Protein AF-0000000078759498 (afdb_homodimer)

Nearest PDB structures (foldseek):
  3nbm-assembly1_A  TM=7.610E-01  e=6.731E-05  Streptococcus pneumoniae TIGR4
  2wy2-assembly1_D  TM=7.583E-01  e=5.470E-04  Escherichia coli
  4mge-assembly1_A  TM=7.425E-01  e=4.494E-04  Bacillus anthracis str. 'Ames Ancestor'
  1h9c-assembly1_A  TM=7.230E-01  e=8.650E-04  Escherichia coli str. K-12 substr. W3110
  1iib-assembly1_A  TM=7.442E-01  e=1.777E-03  Escherichia coli K-12

pLDDT: mean 91.91, std 8.57, range [54.06, 98.19]

Foldseek 3Di:
DQFEEEEEDAVDQPLSVLLQVLLVVVCVVVVHDTYYYYDYPVCLLVVLQRHQEYEYADDDDPVSVVSNVVNNHHYYYRVCSVPVPPVVVRSVVVVVVND/DQFAEEEEDAVDQPLSVLLQVLLVVVCVVVVHDTYYYYDYPVCLLVVLLRHQEYEYADDDDPVSVVSNVVNNHHYYYRVCSVPVPPVVVRSVVVVVVND

Structure (mmCIF, N/CA/C/O backbone):
data_AF-0000000078759498-model_v1
#
loop_
_entity.id
_entity.type
_entity.pdbx_description
1 polymer 'PTS family galactitol (Gat) porter component IIB'
#
loop_
_atom_site.group_PDB
_atom_site.id
_atom_site.type_symbol
_atom_site.label_atom_id
_atom_site.label_alt_id
_atom_site.label_comp_id
_atom_site.label_asym_id
_atom_site.label_entity_id
_atom_site.label_seq_id
_atom_site.pdbx_PDB_ins_code
_atom_site.Cartn_x
_atom_site.Cartn_y
_atom_site.Cartn_z
_atom_site.occupancy
_atom_site.B_iso_or_equiv
_atom_site.auth_seq_id
_atom_site.auth_comp_id
_atom_site.auth_asym_id
_atom_site.auth_atom_id
_atom_site.pdbx_PDB_model_num
ATOM 1 N N . MET A 1 1 ? -2.678 -24.016 -13.617 1 54.84 1 MET A N 1
ATOM 2 C CA . MET A 1 1 ? -2.73 -22.656 -13.094 1 54.84 1 MET A CA 1
ATOM 3 C C . MET A 1 1 ? -1.645 -21.781 -13.727 1 54.84 1 MET A C 1
ATOM 5 O O . MET A 1 1 ? -0.603 -22.297 -14.141 1 54.84 1 MET A O 1
ATOM 9 N N . LYS A 1 2 ? -1.958 -20.469 -14.188 1 69.12 2 LYS A N 1
ATOM 10 C CA . LYS A 1 2 ? -0.921 -19.578 -14.711 1 69.12 2 LYS A CA 1
ATOM 11 C C . LYS A 1 2 ? 0.292 -19.547 -13.781 1 69.12 2 LYS A C 1
ATOM 13 O O . LYS A 1 2 ? 0.179 -19.859 -12.594 1 69.12 2 LYS A O 1
ATOM 18 N N . ASN A 1 3 ? 1.319 -19.281 -14.391 1 86.81 3 ASN A N 1
ATOM 19 C CA . ASN A 1 3 ? 2.576 -19.641 -13.734 1 86.81 3 ASN A CA 1
ATOM 20 C C . ASN A 1 3 ? 3.332 -18.406 -13.266 1 86.81 3 ASN A C 1
ATOM 22 O O . ASN A 1 3 ? 4.559 -18.344 -13.367 1 86.81 3 ASN A O 1
ATOM 26 N N . ARG A 1 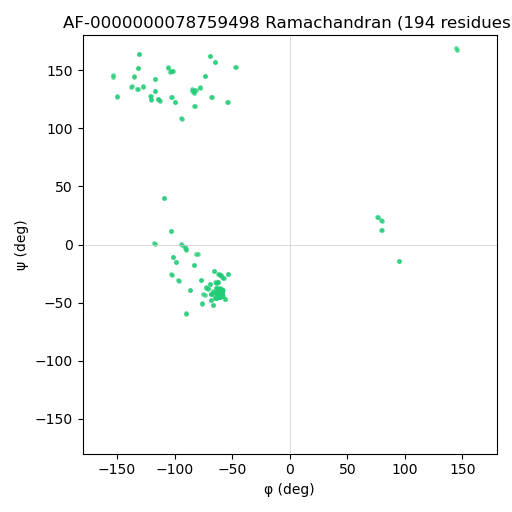4 ? 2.639 -17.469 -12.758 1 95.19 4 ARG A N 1
ATOM 27 C CA . ARG A 1 4 ? 3.393 -16.344 -12.211 1 95.19 4 ARG A CA 1
ATOM 28 C C . ARG A 1 4 ? 2.611 -15.648 -11.102 1 95.19 4 ARG A C 1
ATOM 30 O O . ARG A 1 4 ? 1.378 -15.633 -11.117 1 95.19 4 ARG A O 1
ATOM 37 N N . LEU A 1 5 ? 3.387 -15.234 -10.164 1 98.06 5 LEU A N 1
ATOM 38 C CA . LEU A 1 5 ? 2.881 -14.414 -9.07 1 98.06 5 LEU A CA 1
ATOM 39 C C . LEU A 1 5 ? 3.26 -12.945 -9.273 1 98.06 5 LEU A C 1
ATOM 41 O O . LEU A 1 5 ? 4.422 -12.633 -9.547 1 98.06 5 LEU A O 1
ATOM 45 N N . ILE A 1 6 ? 2.211 -12.109 -9.203 1 96.69 6 ILE A N 1
ATOM 46 C CA . ILE A 1 6 ? 2.496 -10.688 -9.375 1 96.69 6 ILE A CA 1
ATOM 47 C C . ILE A 1 6 ? 2.15 -9.93 -8.094 1 96.69 6 ILE A C 1
ATOM 49 O O . ILE A 1 6 ? 1.209 -10.297 -7.387 1 96.69 6 ILE A O 1
ATOM 53 N N . VAL A 1 7 ? 2.982 -8.969 -7.824 1 95.25 7 VAL A N 1
ATOM 54 C CA . VAL A 1 7 ? 2.738 -7.992 -6.77 1 95.25 7 VAL A CA 1
ATOM 55 C C . VAL A 1 7 ? 2.553 -6.602 -7.383 1 95.25 7 VAL A C 1
ATOM 57 O O . VAL A 1 7 ? 3.373 -6.16 -8.188 1 95.25 7 VAL A O 1
ATOM 60 N N . ALA A 1 8 ? 1.388 -5.945 -7.043 1 89.44 8 ALA A N 1
ATOM 61 C CA . ALA A 1 8 ? 1.139 -4.645 -7.66 1 89.44 8 ALA A CA 1
ATOM 62 C C . ALA A 1 8 ? 0.832 -3.588 -6.602 1 89.44 8 ALA A C 1
ATOM 64 O O . ALA A 1 8 ? 0.127 -3.859 -5.629 1 89.44 8 ALA A O 1
ATOM 65 N N . CYS A 1 9 ? 1.481 -2.424 -6.832 1 78.62 9 CYS A N 1
ATOM 66 C CA . CYS A 1 9 ? 1.189 -1.268 -5.992 1 78.62 9 CYS A CA 1
ATOM 67 C C . CYS A 1 9 ? 1.018 -0.01 -6.836 1 78.62 9 CYS A C 1
ATOM 69 O O . CYS A 1 9 ? 1.688 0.153 -7.859 1 78.62 9 CYS A O 1
ATOM 71 N N . GLY A 1 10 ? 0.107 0.892 -6.438 1 73.44 10 GLY A N 1
ATOM 72 C CA . GLY A 1 10 ? -0.175 2.115 -7.172 1 73.44 10 GLY A CA 1
ATOM 73 C C . GLY A 1 10 ? 0.933 3.146 -7.059 1 73.44 10 GLY A C 1
ATOM 74 O O . GLY A 1 10 ? 1.051 4.031 -7.91 1 73.44 10 GLY A O 1
ATOM 75 N N . SER A 1 11 ? 1.586 3.336 -6.027 1 64 11 SER A N 1
ATOM 76 C CA . SER A 1 11 ? 2.51 4.438 -5.777 1 64 11 SER A CA 1
ATOM 77 C C . SER A 1 11 ? 3.93 4.074 -6.195 1 64 11 SER A C 1
ATOM 79 O O . SER A 1 11 ? 4.828 4.918 -6.164 1 64 11 SER A O 1
ATOM 81 N N . GLY A 1 12 ? 4.016 2.883 -6.613 1 60.12 12 GLY A N 1
ATOM 82 C CA . GLY A 1 12 ? 5.371 2.635 -7.078 1 60.12 12 GLY A CA 1
ATOM 83 C C . GLY A 1 12 ? 5.84 1.217 -6.816 1 60.12 12 GLY A C 1
ATOM 84 O O . GLY A 1 12 ? 5.18 0.459 -6.105 1 60.12 12 GLY A O 1
ATOM 85 N N . VAL A 1 13 ? 7.02 0.958 -7.527 1 61.06 13 VAL A N 1
ATOM 86 C CA . VAL A 1 13 ? 7.645 -0.352 -7.668 1 61.06 13 VAL A CA 1
ATOM 87 C C . VAL A 1 13 ? 8.438 -0.684 -6.406 1 61.06 13 VAL A C 1
ATOM 89 O O . VAL A 1 13 ? 8.633 -1.856 -6.078 1 61.06 13 VAL A O 1
ATOM 92 N N . ALA A 1 14 ? 8.594 0.266 -5.469 1 74.12 14 ALA A N 1
ATOM 93 C CA . ALA A 1 14 ? 9.508 -0.025 -4.371 1 74.12 14 ALA A CA 1
ATOM 94 C C . ALA A 1 14 ? 8.875 -0.978 -3.361 1 74.12 14 ALA A C 1
ATOM 96 O O . ALA A 1 14 ? 9.461 -2.012 -3.023 1 74.12 14 ALA A O 1
ATOM 97 N N . THR A 1 15 ? 7.676 -0.677 -2.904 1 85.25 15 THR A N 1
ATOM 98 C CA . THR A 1 15 ? 7.023 -1.521 -1.908 1 85.25 15 THR A CA 1
ATOM 99 C C . THR A 1 15 ? 6.656 -2.875 -2.506 1 85.25 15 THR A C 1
ATOM 101 O O . THR A 1 15 ? 6.914 -3.918 -1.897 1 85.25 15 THR A O 1
ATOM 104 N N . SER A 1 16 ? 6.168 -2.807 -3.656 1 90.88 16 SER A N 1
ATOM 105 C CA . SER A 1 16 ? 5.828 -4.059 -4.324 1 90.88 16 SER A CA 1
ATOM 106 C C . SER A 1 16 ? 7.07 -4.902 -4.582 1 90.88 16 SER A C 1
ATOM 108 O O . SER A 1 16 ? 7.031 -6.129 -4.445 1 90.88 16 SER A O 1
ATOM 110 N N . GLN A 1 17 ? 8.125 -4.277 -4.914 1 92.19 17 GLN A N 1
ATOM 111 C CA . GLN A 1 17 ? 9.375 -4.992 -5.145 1 92.19 17 GLN A CA 1
ATOM 112 C C . GLN A 1 17 ? 9.867 -5.68 -3.873 1 92.19 17 GLN A C 1
ATOM 114 O O . GLN A 1 17 ? 10.359 -6.809 -3.92 1 92.19 17 GLN A O 1
ATOM 119 N N . THR A 1 18 ? 9.758 -4.992 -2.775 1 92.56 18 THR A N 1
ATOM 120 C CA . THR A 1 18 ? 10.164 -5.566 -1.497 1 92.56 18 THR A CA 1
ATOM 121 C C . THR A 1 18 ? 9.344 -6.816 -1.184 1 92.56 18 THR A C 1
ATOM 123 O O . THR A 1 18 ? 9.891 -7.844 -0.792 1 92.56 18 THR A O 1
ATOM 126 N N . ILE A 1 19 ? 8.062 -6.707 -1.387 1 95 19 ILE A N 1
ATOM 127 C CA . ILE A 1 19 ? 7.176 -7.844 -1.142 1 95 19 ILE A CA 1
ATOM 128 C C . ILE A 1 19 ? 7.516 -8.977 -2.105 1 95 19 ILE A C 1
ATOM 130 O O . ILE A 1 19 ? 7.641 -10.133 -1.694 1 95 19 ILE A O 1
ATOM 134 N N . ALA A 1 20 ? 7.695 -8.633 -3.375 1 96.5 20 ALA A N 1
ATOM 135 C CA . ALA A 1 20 ? 8.039 -9.641 -4.379 1 96.5 20 ALA A CA 1
ATOM 136 C C . ALA A 1 20 ? 9.336 -10.352 -4.023 1 96.5 20 ALA A C 1
ATOM 138 O O . ALA A 1 20 ? 9.414 -11.578 -4.09 1 96.5 20 ALA A O 1
ATOM 139 N N . SER A 1 21 ? 10.273 -9.617 -3.598 1 97.06 21 SER A N 1
ATOM 140 C CA . SER A 1 21 ? 11.57 -10.188 -3.246 1 97.06 21 SER A CA 1
ATOM 141 C C . SER A 1 21 ? 11.469 -11.102 -2.031 1 97.06 21 SER A C 1
ATOM 143 O O . SER A 1 21 ? 12.117 -12.148 -1.976 1 97.06 21 SER A O 1
ATOM 145 N N . LYS A 1 22 ? 10.688 -10.688 -1.086 1 97 22 LYS A N 1
ATOM 146 C CA . LYS A 1 22 ? 10.477 -11.508 0.105 1 97 22 LYS A CA 1
ATOM 147 C C . LYS A 1 22 ? 9.836 -12.844 -0.252 1 97 22 LYS A C 1
ATOM 149 O O . LYS A 1 22 ? 10.289 -13.898 0.208 1 97 22 LYS A O 1
ATOM 154 N N . ILE A 1 23 ? 8.844 -12.789 -1.074 1 98.12 23 ILE A N 1
ATOM 155 C CA . ILE A 1 23 ? 8.164 -14.008 -1.504 1 98.12 23 ILE A CA 1
ATOM 156 C C . ILE A 1 23 ? 9.125 -14.883 -2.301 1 98.12 23 ILE A C 1
ATOM 158 O O . ILE A 1 23 ? 9.211 -16.094 -2.068 1 98.12 23 ILE A O 1
ATOM 162 N N . GLN A 1 24 ? 9.828 -14.234 -3.211 1 98.06 24 GLN A N 1
ATOM 163 C CA . GLN A 1 24 ? 10.805 -14.953 -4.023 1 98.06 24 GLN A CA 1
ATOM 164 C C . GLN A 1 24 ? 11.828 -15.672 -3.145 1 98.06 24 GLN A C 1
ATOM 166 O O . GLN A 1 24 ? 12.125 -16.844 -3.367 1 98.06 24 GLN A O 1
ATOM 171 N N . SER A 1 25 ? 12.32 -14.992 -2.223 1 98.06 25 SER A N 1
ATOM 172 C CA . SER A 1 25 ? 13.312 -15.555 -1.319 1 98.06 25 SER A CA 1
ATOM 173 C C . SER A 1 25 ? 12.75 -16.75 -0.554 1 98.06 25 SER A C 1
ATOM 175 O O . SER A 1 25 ? 13.43 -17.7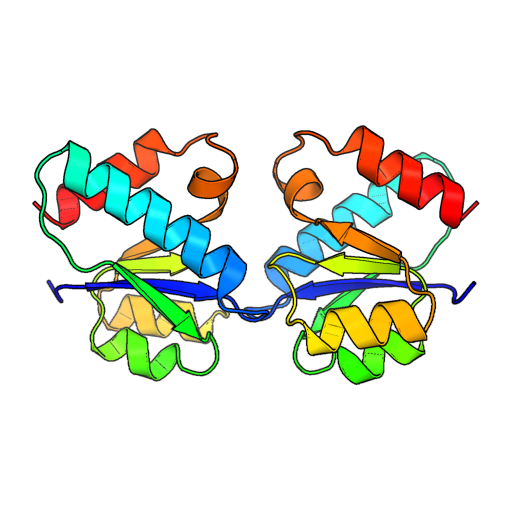66 -0.386 1 98.06 25 SER A O 1
ATOM 177 N N . MET A 1 26 ? 11.562 -16.656 -0.076 1 98 26 MET A N 1
ATOM 178 C CA . MET A 1 26 ? 10.93 -17.734 0.676 1 98 26 MET A CA 1
ATOM 179 C C . MET A 1 26 ? 10.734 -18.969 -0.201 1 98 26 MET A C 1
ATOM 181 O O . MET A 1 26 ? 11 -20.078 0.231 1 98 26 MET A O 1
ATOM 185 N N . LEU A 1 27 ? 10.336 -18.734 -1.387 1 97.81 27 LEU A N 1
ATOM 186 C CA . LEU A 1 27 ? 10.164 -19.844 -2.326 1 97.81 27 LEU A CA 1
ATOM 187 C C . LEU A 1 27 ? 11.508 -20.516 -2.621 1 97.81 27 LEU A C 1
ATOM 189 O O . LEU A 1 27 ? 11.602 -21.734 -2.617 1 97.81 27 LEU A O 1
ATOM 193 N N . GLU A 1 28 ? 12.477 -19.672 -2.867 1 97.69 28 GLU A N 1
ATOM 194 C CA . GLU A 1 28 ? 13.812 -20.203 -3.15 1 97.69 28 GLU A CA 1
ATOM 195 C C . GLU A 1 28 ? 14.352 -21 -1.973 1 97.69 28 GLU A C 1
ATOM 197 O O . GLU A 1 28 ? 14.953 -22.062 -2.164 1 97.69 28 GLU A O 1
ATOM 202 N N . ASP A 1 29 ? 14.18 -20.531 -0.805 1 97.88 29 ASP A N 1
ATOM 203 C CA . ASP A 1 29 ? 14.617 -21.219 0.406 1 97.88 29 ASP A CA 1
ATOM 204 C C . ASP A 1 29 ? 13.984 -22.594 0.513 1 97.88 29 ASP A C 1
ATOM 206 O O . ASP A 1 29 ? 14.578 -23.516 1.079 1 97.88 29 ASP A O 1
ATOM 210 N N . ASP A 1 30 ? 12.828 -22.672 -0.058 1 97.62 30 ASP A N 1
ATOM 211 C CA . ASP A 1 30 ? 12.109 -23.938 -0.025 1 97.62 30 ASP A CA 1
ATOM 212 C C . ASP A 1 30 ? 12.383 -24.766 -1.282 1 97.62 30 ASP A C 1
ATOM 214 O O . ASP A 1 30 ? 11.758 -25.797 -1.502 1 97.62 30 ASP A O 1
ATOM 218 N N . GLY A 1 31 ? 13.195 -24.203 -2.133 1 97.44 31 GLY A N 1
ATOM 219 C CA . GLY A 1 31 ? 13.586 -24.906 -3.342 1 97.44 31 GLY A CA 1
ATOM 220 C C . GLY A 1 31 ? 12.531 -24.859 -4.43 1 97.44 31 GLY A C 1
ATOM 221 O O . GLY A 1 31 ? 12.469 -25.734 -5.289 1 97.44 31 GLY A O 1
ATOM 222 N N . ILE A 1 32 ? 11.688 -23.922 -4.324 1 96.75 32 ILE A N 1
ATOM 223 C CA . ILE A 1 32 ? 10.609 -23.797 -5.297 1 96.75 32 ILE A CA 1
ATOM 224 C C . ILE A 1 32 ? 10.961 -22.734 -6.324 1 96.75 32 ILE A C 1
ATOM 226 O O . ILE A 1 32 ? 11.297 -21.594 -5.957 1 96.75 32 ILE A O 1
ATOM 230 N N . ALA A 1 33 ? 10.969 -23.125 -7.566 1 94.88 33 ALA A N 1
ATOM 231 C CA . ALA A 1 33 ? 11.18 -22.188 -8.664 1 94.88 33 ALA A CA 1
ATOM 232 C C . ALA A 1 33 ? 9.844 -21.688 -9.219 1 94.88 33 ALA A C 1
ATOM 234 O O . ALA A 1 33 ? 9.117 -22.438 -9.867 1 94.88 33 ALA A O 1
ATOM 235 N N . PHE A 1 34 ? 9.5 -20.531 -8.992 1 96.69 34 PHE A N 1
ATOM 236 C CA . PHE A 1 34 ? 8.266 -19.906 -9.445 1 96.69 34 PHE A CA 1
ATOM 237 C C . PHE A 1 34 ? 8.461 -18.406 -9.656 1 96.69 34 PHE A C 1
ATOM 239 O O . PHE A 1 34 ? 8.922 -17.703 -8.75 1 96.69 34 PHE A O 1
ATOM 246 N N . PRO A 1 35 ? 8.117 -17.828 -10.82 1 96.94 35 PRO A N 1
ATOM 247 C CA . PRO A 1 35 ? 8.359 -16.422 -11.109 1 96.94 35 PRO A CA 1
ATOM 248 C C . PRO A 1 35 ? 7.512 -15.484 -10.25 1 96.94 35 PRO A C 1
ATOM 250 O O . PRO A 1 35 ? 6.293 -15.641 -10.18 1 96.94 35 PRO A O 1
ATOM 253 N N . VAL A 1 36 ? 8.172 -14.594 -9.625 1 97.69 36 VAL A N 1
ATOM 254 C CA . VAL A 1 36 ? 7.543 -13.531 -8.844 1 97.69 36 VAL A CA 1
ATOM 255 C C . VAL A 1 36 ? 7.961 -12.172 -9.391 1 97.69 36 VAL A C 1
ATOM 257 O O . VAL A 1 36 ? 9.156 -11.883 -9.508 1 97.69 36 VAL A O 1
ATOM 260 N N . GLU A 1 37 ? 6.93 -11.297 -9.688 1 95.44 37 GLU A N 1
ATOM 261 C CA . GLU A 1 37 ? 7.266 -10.023 -10.312 1 95.44 37 GLU A CA 1
ATOM 262 C C . GLU A 1 37 ? 6.457 -8.883 -9.703 1 95.44 37 GLU A C 1
ATOM 264 O O . GLU A 1 37 ? 5.254 -9.023 -9.461 1 95.44 37 GLU A O 1
ATOM 269 N N . ALA A 1 38 ? 7.18 -7.832 -9.461 1 93.88 38 ALA A N 1
ATOM 270 C CA . ALA A 1 38 ? 6.488 -6.59 -9.125 1 93.88 38 ALA A CA 1
ATOM 271 C C . ALA A 1 38 ? 6.035 -5.852 -10.375 1 93.88 38 ALA A C 1
ATOM 273 O O . ALA A 1 38 ? 6.824 -5.652 -11.305 1 93.88 38 ALA A O 1
ATOM 274 N N . VAL A 1 39 ? 4.719 -5.426 -10.375 1 90.12 39 VAL A N 1
ATOM 275 C CA . VAL A 1 39 ? 4.203 -4.742 -11.555 1 90.12 39 VAL A CA 1
ATOM 276 C C . VAL A 1 39 ? 3.486 -3.461 -11.141 1 90.12 39 VAL A C 1
ATOM 278 O O . VAL A 1 39 ? 3.139 -3.287 -9.969 1 90.12 39 VAL A O 1
ATOM 281 N N . ASP A 1 40 ? 3.252 -2.574 -12.133 1 84.31 40 ASP A N 1
ATOM 282 C CA . ASP A 1 40 ? 2.518 -1.337 -11.891 1 84.31 40 ASP A CA 1
ATOM 283 C C . ASP A 1 40 ? 1.016 -1.596 -11.805 1 84.31 40 ASP A C 1
ATOM 285 O O . ASP A 1 40 ? 0.448 -2.268 -12.672 1 84.31 40 ASP A O 1
ATOM 289 N N . TYR A 1 41 ? 0.466 -1.002 -10.844 1 87.25 41 TYR A N 1
ATOM 290 C CA . TYR A 1 41 ? -0.976 -1.171 -10.703 1 87.25 41 TYR A CA 1
ATOM 291 C C . TYR A 1 41 ? -1.709 -0.685 -11.945 1 87.25 41 TYR A C 1
ATOM 293 O O . TYR A 1 41 ? -2.762 -1.219 -12.305 1 87.25 41 TYR A O 1
ATOM 301 N N . LYS A 1 42 ? -1.191 0.25 -12.695 1 83.44 42 LYS A N 1
ATOM 302 C CA . LYS A 1 42 ? -1.795 0.757 -13.922 1 83.44 42 LYS A CA 1
ATOM 303 C C . LYS A 1 42 ? -1.937 -0.351 -14.961 1 83.44 42 LYS A C 1
ATOM 305 O O . LYS A 1 42 ? -2.793 -0.275 -15.844 1 83.44 42 LYS A O 1
ATOM 310 N N . SER A 1 43 ? -1.137 -1.298 -14.852 1 89.12 43 SER A N 1
ATOM 311 C CA . SER A 1 43 ? -1.124 -2.387 -15.82 1 89.12 43 SER A CA 1
ATOM 312 C C . SER A 1 43 ? -1.797 -3.635 -15.266 1 89.12 43 SER A C 1
ATOM 314 O O . SER A 1 43 ? -1.679 -4.719 -15.836 1 89.12 43 SER A O 1
ATOM 316 N N . ILE A 1 44 ? -2.471 -3.547 -14.18 1 91.12 44 ILE A N 1
ATOM 317 C CA . ILE A 1 44 ? -2.918 -4.707 -13.414 1 91.12 44 ILE A CA 1
ATOM 318 C C . ILE A 1 44 ? -3.9 -5.527 -14.25 1 91.12 44 ILE A C 1
ATOM 320 O O . ILE A 1 44 ? -3.848 -6.758 -14.25 1 91.12 44 ILE A O 1
ATOM 324 N N . GLN A 1 45 ? -4.762 -4.887 -14.938 1 92.38 45 GLN A N 1
ATOM 325 C CA . GLN A 1 45 ? -5.781 -5.602 -15.703 1 92.38 45 GLN A CA 1
ATOM 326 C C . GLN A 1 45 ? -5.145 -6.477 -16.781 1 92.38 45 GLN A C 1
ATOM 328 O O . GLN A 1 45 ? -5.602 -7.594 -17.031 1 92.38 45 GLN A O 1
ATOM 333 N N . ASN A 1 46 ? -4.141 -5.992 -17.344 1 95 46 ASN A N 1
ATOM 334 C CA . ASN A 1 46 ? -3.416 -6.77 -18.344 1 95 46 ASN A CA 1
ATOM 335 C C . ASN A 1 46 ? -2.566 -7.863 -17.703 1 95 46 ASN A C 1
ATOM 337 O O . ASN A 1 46 ? -2.475 -8.977 -18.219 1 95 46 ASN A O 1
ATOM 341 N N . GLU A 1 47 ? -1.959 -7.488 -16.672 1 94.25 47 GLU A N 1
ATOM 342 C CA . GLU A 1 47 ? -1.069 -8.43 -16 1 94.25 47 GLU A CA 1
ATOM 343 C C . GLU A 1 47 ? -1.845 -9.617 -15.438 1 94.25 47 GLU A C 1
ATOM 345 O O . GLU A 1 47 ? -1.339 -10.742 -15.422 1 94.25 47 GLU A O 1
ATOM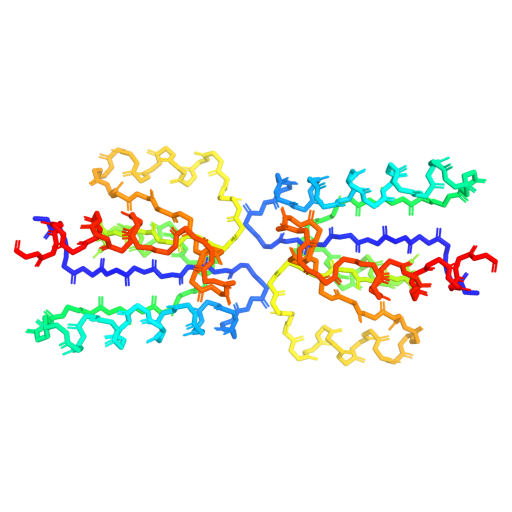 350 N N . LEU A 1 48 ? -3.045 -9.367 -15.039 1 95.62 48 LEU A N 1
ATOM 351 C CA . LEU A 1 48 ? -3.879 -10.422 -14.477 1 95.62 48 LEU A CA 1
ATOM 352 C C . LEU A 1 48 ? -4.109 -11.539 -15.492 1 95.62 48 LEU A C 1
ATOM 354 O O . LEU A 1 48 ? -4.266 -12.703 -15.117 1 95.62 48 LEU A O 1
ATOM 358 N N . LEU A 1 49 ? -4.043 -11.227 -16.703 1 95.44 49 LEU A N 1
ATOM 359 C CA . LEU A 1 49 ? -4.309 -12.195 -17.766 1 95.44 49 LEU A CA 1
ATOM 360 C C . LEU A 1 49 ? -3.248 -13.297 -17.766 1 95.44 49 LEU A C 1
ATOM 362 O O . LEU A 1 49 ? -3.5 -14.406 -18.25 1 95.44 49 LEU A O 1
ATOM 366 N N . THR A 1 50 ? -2.129 -13.016 -17.234 1 95.06 50 THR A N 1
ATOM 367 C CA . THR A 1 50 ? -1.023 -13.969 -17.328 1 95.06 50 THR A CA 1
ATOM 368 C C . THR A 1 50 ? -0.609 -14.445 -15.938 1 95.06 50 THR A C 1
ATOM 370 O O . THR A 1 50 ? 0.358 -15.195 -15.797 1 95.06 50 THR A O 1
ATOM 373 N N . ALA A 1 51 ? -1.242 -14.016 -14.945 1 96.5 51 ALA A N 1
ATOM 374 C CA . ALA A 1 51 ? -0.85 -14.344 -13.57 1 96.5 51 ALA A CA 1
ATOM 375 C C . ALA A 1 51 ? -1.771 -15.398 -12.977 1 96.5 51 ALA A C 1
ATOM 377 O O . ALA A 1 51 ? -2.959 -15.461 -13.305 1 96.5 51 ALA A O 1
ATOM 378 N N . GLY A 1 52 ? -1.184 -16.219 -12.086 1 97.06 52 GLY A N 1
ATOM 379 C CA . GLY A 1 52 ? -1.984 -17.172 -11.328 1 97.06 52 GLY A CA 1
ATOM 380 C C . GLY A 1 52 ? -2.248 -16.734 -9.906 1 97.06 52 GLY A C 1
ATOM 381 O O . GLY A 1 52 ? -3.189 -17.203 -9.266 1 97.06 52 GLY A O 1
ATOM 382 N N . ILE A 1 53 ? -1.395 -15.953 -9.414 1 98 53 ILE A N 1
ATOM 383 C CA . ILE A 1 53 ? -1.496 -15.43 -8.055 1 98 53 ILE A CA 1
ATOM 384 C C . ILE A 1 53 ? -1.264 -13.922 -8.062 1 98 53 ILE A C 1
ATOM 386 O O . ILE A 1 53 ? -0.368 -13.43 -8.75 1 98 53 ILE A O 1
ATOM 390 N N . TYR A 1 54 ? -2.096 -13.211 -7.387 1 96.81 54 TYR A N 1
ATOM 391 C CA . TYR A 1 54 ? -1.978 -11.766 -7.223 1 96.81 54 TYR A CA 1
ATOM 392 C C . TYR A 1 54 ? -1.86 -11.391 -5.746 1 96.81 54 TYR A C 1
ATOM 394 O O . TYR A 1 54 ? -2.723 -11.742 -4.941 1 96.81 54 TYR A O 1
ATOM 402 N N . VAL A 1 55 ? -0.813 -10.664 -5.398 1 95.81 55 VAL A N 1
ATOM 403 C CA . VAL A 1 55 ? -0.579 -10.141 -4.055 1 95.81 55 VAL A CA 1
ATOM 404 C C . VAL A 1 55 ? -0.673 -8.617 -4.078 1 95.81 55 VAL A C 1
ATOM 406 O O . VAL A 1 55 ? 0.065 -7.949 -4.812 1 95.81 55 VAL A O 1
ATOM 409 N N . TYR A 1 56 ? -1.521 -8.094 -3.27 1 92.31 56 TYR A N 1
ATOM 410 C CA . TYR A 1 56 ? -1.741 -6.652 -3.303 1 92.31 56 TYR A CA 1
ATOM 411 C C . TYR A 1 56 ? -1.099 -5.977 -2.1 1 92.31 56 TYR A C 1
ATOM 413 O O . TYR A 1 56 ? -0.943 -6.59 -1.042 1 92.31 56 TYR A O 1
ATOM 421 N N . VAL A 1 57 ? -0.728 -4.754 -2.236 1 88.62 57 VAL A N 1
ATOM 422 C CA . VAL A 1 57 ? -0.251 -3.914 -1.145 1 88.62 57 VAL A CA 1
ATOM 423 C C . VAL A 1 57 ? -1.427 -3.176 -0.509 1 88.62 57 VAL A C 1
ATOM 425 O O . VAL A 1 57 ? -1.721 -3.365 0.674 1 88.62 57 VAL A O 1
ATOM 428 N N . ALA A 1 58 ? -2.041 -2.402 -1.398 1 86.38 58 ALA A N 1
ATOM 429 C CA . ALA A 1 58 ? -3.295 -1.748 -1.03 1 86.38 58 ALA A CA 1
ATOM 430 C C . ALA A 1 58 ? -4.492 -2.49 -1.616 1 86.38 58 ALA A C 1
ATOM 432 O O . ALA A 1 58 ? -4.398 -3.084 -2.693 1 86.38 58 ALA A O 1
ATOM 433 N N . GLN A 1 59 ? -5.527 -2.43 -0.937 1 84.81 59 GLN A N 1
ATOM 434 C CA . GLN A 1 59 ? -6.73 -3.125 -1.389 1 84.81 59 GLN A CA 1
ATOM 435 C C . GLN A 1 59 ? -7.094 -2.721 -2.814 1 84.81 59 GLN A C 1
ATOM 437 O O . GLN A 1 59 ? -7.312 -1.541 -3.096 1 84.81 59 GLN A O 1
ATOM 442 N N . PRO A 1 60 ? -7.164 -3.725 -3.633 1 88.19 60 PRO A N 1
ATOM 443 C CA . PRO A 1 60 ? -7.508 -3.402 -5.02 1 88.19 60 PRO A CA 1
ATOM 444 C C . PRO A 1 60 ? -8.953 -2.939 -5.176 1 88.19 60 PRO A C 1
ATOM 446 O O . PRO A 1 60 ? -9.781 -3.18 -4.293 1 88.19 60 PRO A O 1
ATOM 449 N N . ASP A 1 61 ? -9.164 -2.305 -6.297 1 85.69 61 ASP A N 1
ATOM 450 C CA . ASP A 1 61 ? -10.531 -1.932 -6.645 1 85.69 61 ASP A CA 1
ATOM 451 C C . ASP A 1 61 ? -11.398 -3.17 -6.879 1 85.69 61 ASP A C 1
ATOM 453 O O . ASP A 1 61 ? -10.883 -4.234 -7.23 1 85.69 61 ASP A O 1
ATOM 457 N N . GLU A 1 62 ? -12.672 -2.943 -6.719 1 89.44 62 GLU A N 1
ATOM 458 C CA . GLU A 1 62 ? -13.617 -4.039 -6.898 1 89.44 62 GLU A CA 1
ATOM 459 C C . GLU A 1 62 ? -13.508 -4.641 -8.297 1 89.44 62 GLU A C 1
ATOM 461 O O . GLU A 1 62 ? -13.625 -5.855 -8.461 1 89.44 62 GLU A O 1
ATOM 466 N N . GLU A 1 63 ? -13.32 -3.805 -9.25 1 91 63 GLU A N 1
ATOM 467 C CA . GLU A 1 63 ? -13.203 -4.258 -10.633 1 91 63 GLU A CA 1
ATOM 468 C C . GLU A 1 63 ? -12.031 -5.219 -10.805 1 91 63 GLU A C 1
ATOM 470 O O . GLU A 1 63 ? -12.141 -6.223 -11.516 1 91 63 GLU A O 1
ATOM 475 N N . VAL A 1 64 ? -11.008 -4.93 -10.141 1 92.31 64 VAL A N 1
ATOM 476 C CA . VAL A 1 64 ? -9.805 -5.754 -10.219 1 92.31 64 VAL A CA 1
ATOM 477 C C . VAL A 1 64 ? -10.047 -7.09 -9.523 1 92.31 64 VAL A C 1
ATOM 479 O O . VAL A 1 64 ? -9.672 -8.148 -10.047 1 92.31 64 VAL A O 1
ATOM 482 N N . LEU A 1 65 ? -10.75 -7.074 -8.453 1 93.44 65 LEU A N 1
ATOM 483 C CA . LEU A 1 65 ? -11.055 -8.289 -7.707 1 93.44 65 LEU A CA 1
ATOM 484 C C . LEU A 1 65 ? -12 -9.188 -8.508 1 93.44 65 LEU A C 1
ATOM 486 O O . LEU A 1 65 ? -11.828 -10.406 -8.523 1 93.44 65 LEU A O 1
ATOM 490 N N . GLU A 1 66 ? -12.922 -8.547 -9.078 1 96.38 66 GLU A N 1
ATOM 491 C CA . GLU A 1 66 ? -13.859 -9.297 -9.898 1 96.38 66 GLU A CA 1
ATOM 492 C C . GLU A 1 66 ? -13.156 -9.961 -11.078 1 96.38 66 GLU A C 1
ATOM 494 O O . GLU A 1 66 ? -13.414 -11.125 -11.391 1 96.38 66 GLU A O 1
ATOM 499 N N . GLN A 1 67 ? -12.328 -9.234 -11.711 1 96.69 67 GLN A N 1
ATOM 500 C CA . GLN A 1 67 ? -11.57 -9.797 -12.828 1 96.69 67 GLN A CA 1
ATOM 501 C C . GLN A 1 67 ? -10.711 -10.969 -12.367 1 96.69 67 GLN A C 1
ATOM 503 O O . GLN A 1 67 ? -10.633 -11.992 -13.047 1 96.69 67 GLN A O 1
ATOM 508 N N . ALA A 1 68 ? -10.055 -10.789 -11.273 1 96.19 68 ALA A N 1
ATOM 509 C CA . ALA A 1 68 ? -9.227 -11.859 -10.734 1 96.19 68 ALA A CA 1
ATOM 510 C C . ALA A 1 68 ? -10.055 -13.117 -10.469 1 96.19 68 ALA A C 1
ATOM 512 O O . ALA A 1 68 ? -9.633 -14.227 -10.805 1 96.19 68 ALA A O 1
ATOM 513 N N . LYS A 1 69 ? -11.172 -12.938 -9.914 1 96.94 69 LYS A N 1
ATOM 514 C CA . LYS A 1 69 ? -12.078 -14.047 -9.625 1 96.94 69 LYS A CA 1
ATOM 515 C C . LYS A 1 69 ? -12.508 -14.75 -10.914 1 96.94 69 LYS A C 1
ATOM 517 O O . LYS A 1 69 ? -12.469 -15.984 -10.992 1 96.94 69 LYS A O 1
ATOM 522 N N . ASP A 1 70 ? -12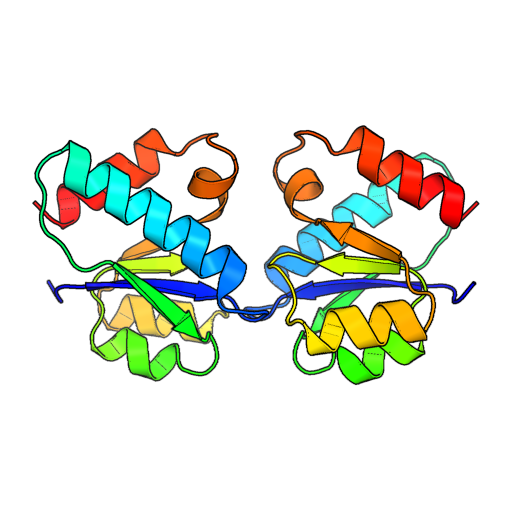.852 -14 -11.859 1 97.31 70 ASP A N 1
ATOM 523 C CA . ASP A 1 70 ? -13.297 -14.547 -13.133 1 97.31 70 ASP A CA 1
ATOM 524 C C . ASP A 1 70 ? -12.188 -15.359 -13.805 1 97.31 70 ASP A C 1
ATOM 526 O O . ASP A 1 70 ? -12.461 -16.344 -14.492 1 97.31 70 ASP A O 1
ATOM 530 N N . LEU A 1 71 ? -11.031 -14.93 -13.57 1 96.44 71 LEU A N 1
ATOM 531 C CA . LEU A 1 71 ? -9.891 -15.57 -14.211 1 96.44 71 LEU A CA 1
ATOM 532 C C . LEU A 1 71 ? -9.352 -16.703 -13.352 1 96.44 71 LEU A C 1
ATOM 534 O O . LEU A 1 71 ? -8.398 -17.391 -13.727 1 96.44 71 LEU A O 1
ATOM 538 N N . GLY A 1 72 ? -9.938 -16.859 -12.117 1 96.12 72 GLY A N 1
ATOM 539 C CA . GLY A 1 72 ? -9.492 -17.922 -11.234 1 96.12 72 GLY A CA 1
ATOM 540 C C . GLY A 1 72 ? -8.172 -17.625 -10.547 1 96.12 72 GLY A C 1
ATOM 541 O O . GLY A 1 72 ? -7.43 -18.531 -10.188 1 96.12 72 GLY A O 1
ATOM 542 N N . ILE A 1 73 ? -7.867 -16.359 -10.445 1 97.25 73 ILE A N 1
ATOM 543 C CA . ILE A 1 73 ? -6.613 -15.938 -9.836 1 97.25 73 ILE A CA 1
ATOM 544 C C . ILE A 1 73 ? -6.781 -15.859 -8.32 1 97.25 73 ILE A C 1
ATOM 546 O O . ILE A 1 73 ? -7.766 -15.305 -7.82 1 97.25 73 ILE A O 1
ATOM 550 N N . GLU A 1 74 ? -5.812 -16.422 -7.57 1 97.19 74 GLU A N 1
ATOM 551 C CA . GLU A 1 74 ? -5.805 -16.297 -6.117 1 97.19 74 GLU A CA 1
ATOM 552 C C . GLU A 1 74 ? -5.188 -14.977 -5.68 1 97.19 74 GLU A C 1
ATOM 554 O O . GLU A 1 74 ? -4.129 -14.586 -6.172 1 97.19 74 GLU A O 1
ATOM 559 N N . VAL A 1 75 ? -5.914 -14.359 -4.781 1 96.75 75 VAL A N 1
ATOM 560 C CA . VAL A 1 75 ? -5.504 -13.023 -4.355 1 96.75 75 VAL A CA 1
ATOM 561 C C . VAL A 1 75 ? -5.148 -13.039 -2.869 1 96.75 75 VAL A C 1
ATOM 563 O O . VAL A 1 75 ? -5.91 -13.562 -2.051 1 96.75 75 VAL A O 1
ATOM 566 N N . PHE A 1 76 ? -3.984 -12.453 -2.498 1 96.5 76 PHE A N 1
ATOM 567 C CA . PHE A 1 76 ? -3.516 -12.414 -1.119 1 96.5 76 PHE A CA 1
ATOM 568 C C . PHE A 1 76 ? -3.072 -11.008 -0.731 1 96.5 76 PHE A C 1
ATOM 570 O O . PHE A 1 76 ? -2.611 -10.242 -1.579 1 96.5 76 PHE A O 1
ATOM 577 N N . PRO A 1 77 ? -3.17 -10.68 0.525 1 93.12 77 PRO A N 1
ATOM 578 C CA . PRO A 1 77 ? -2.576 -9.43 1.005 1 93.12 77 PRO A CA 1
ATOM 579 C C . PRO A 1 77 ? -1.054 -9.5 1.098 1 93.12 77 PRO A C 1
ATOM 581 O O . PRO A 1 77 ? -0.501 -10.523 1.493 1 93.12 77 PRO A O 1
ATOM 584 N N . GLY A 1 78 ? -0.446 -8.383 0.807 1 93.62 78 GLY A N 1
ATOM 585 C CA . GLY A 1 78 ? 1.008 -8.344 0.807 1 93.62 78 GLY A CA 1
ATOM 586 C C . GLY A 1 78 ? 1.592 -7.777 2.086 1 93.62 78 GLY A C 1
ATOM 587 O O . GLY A 1 78 ? 2.77 -7.988 2.385 1 93.62 78 GLY A O 1
ATOM 588 N N . ILE A 1 79 ? 0.856 -7.137 2.891 1 90.38 79 ILE A N 1
ATOM 589 C CA . ILE A 1 79 ? 1.309 -6.426 4.082 1 90.38 79 ILE A CA 1
ATOM 590 C C . ILE A 1 79 ? 2.012 -7.395 5.027 1 90.38 79 ILE A C 1
ATOM 592 O O . ILE A 1 79 ? 3.057 -7.07 5.598 1 90.38 79 ILE A O 1
ATOM 596 N N . PRO A 1 80 ? 1.545 -8.617 5.254 1 93.5 80 PRO A N 1
ATOM 597 C CA . PRO A 1 80 ? 2.234 -9.57 6.121 1 93.5 80 PRO A CA 1
ATOM 598 C C . PRO A 1 80 ? 3.695 -9.781 5.73 1 93.5 80 PRO A C 1
ATOM 600 O O . PRO A 1 80 ? 4.547 -9.992 6.598 1 93.5 80 PRO A O 1
ATOM 603 N N . PHE A 1 81 ? 4.035 -9.562 4.512 1 95.25 81 PHE A N 1
ATOM 604 C CA . PHE A 1 81 ? 5.395 -9.789 4.047 1 95.25 81 PHE A CA 1
ATOM 605 C C . PHE A 1 81 ? 6.285 -8.594 4.363 1 95.25 81 PHE A C 1
ATOM 607 O O . PHE A 1 81 ? 7.512 -8.688 4.293 1 95.25 81 PHE A O 1
ATOM 614 N N . LEU A 1 82 ? 5.684 -7.562 4.625 1 90.25 82 LEU A N 1
ATOM 615 C CA . LEU A 1 82 ? 6.434 -6.383 5.051 1 90.25 82 LEU A CA 1
ATOM 616 C C . LEU A 1 82 ? 6.656 -6.398 6.559 1 90.25 82 LEU A C 1
ATOM 618 O O . LEU A 1 82 ? 7.766 -6.133 7.027 1 90.25 82 LEU A O 1
ATOM 622 N N . THR A 1 83 ? 5.637 -6.832 7.305 1 90.38 83 THR A N 1
ATOM 623 C CA . THR A 1 83 ? 5.68 -6.68 8.758 1 90.38 83 THR A CA 1
ATOM 624 C C . THR A 1 83 ? 6.168 -7.965 9.422 1 90.38 83 THR A C 1
ATOM 626 O O . THR A 1 83 ? 6.676 -7.938 10.539 1 90.38 83 THR A O 1
ATOM 629 N N . GLY A 1 84 ? 5.848 -9.07 8.758 1 92 84 GLY A N 1
ATOM 630 C CA . GLY A 1 84 ? 6.18 -10.367 9.328 1 92 84 GLY A CA 1
ATOM 631 C C . GLY A 1 84 ? 5.031 -10.984 10.109 1 92 84 GLY A C 1
ATOM 632 O O . GLY A 1 84 ? 5.047 -12.188 10.398 1 92 84 GLY A O 1
ATOM 633 N N . MET A 1 85 ? 4.105 -10.211 10.383 1 89.56 85 MET A N 1
ATOM 634 C CA . MET A 1 85 ? 2.949 -10.695 11.133 1 89.56 85 MET A CA 1
ATOM 635 C C . MET A 1 85 ? 1.948 -11.383 10.211 1 89.56 85 MET A C 1
ATOM 637 O O . MET A 1 85 ? 1.402 -10.75 9.297 1 89.56 85 MET A O 1
ATOM 641 N N . GLY A 1 86 ? 1.688 -12.703 10.469 1 92.5 86 GLY A N 1
ATOM 642 C CA . GLY A 1 86 ? 0.729 -13.453 9.672 1 92.5 86 GLY A CA 1
ATOM 643 C C . GLY A 1 86 ? 1.295 -13.922 8.344 1 92.5 86 GLY A C 1
ATOM 644 O O . GLY A 1 86 ? 0.543 -14.234 7.418 1 92.5 86 GLY A O 1
ATOM 645 N N . VAL A 1 87 ? 2.533 -13.844 8.156 1 95.69 87 VAL A N 1
ATOM 646 C CA . VAL A 1 87 ? 3.182 -14.164 6.891 1 95.69 87 VAL A CA 1
ATOM 647 C C . VAL A 1 87 ? 3.094 -15.664 6.629 1 95.69 87 VAL A C 1
ATOM 649 O O . VAL A 1 87 ? 2.889 -16.094 5.492 1 95.69 87 VAL A O 1
ATOM 652 N N . GLU A 1 88 ? 3.143 -16.516 7.57 1 96.69 88 GLU A N 1
ATOM 653 C CA . GLU A 1 88 ? 3.246 -17.953 7.406 1 96.69 88 GLU A CA 1
ATOM 654 C C . GLU A 1 88 ? 1.986 -18.531 6.77 1 96.69 88 GLU A C 1
ATOM 656 O O . GLU A 1 88 ? 2.062 -19.266 5.777 1 96.69 88 GLU A O 1
ATOM 661 N N . PRO A 1 89 ? 0.767 -18.203 7.348 1 97.69 89 PRO A N 1
ATOM 662 C CA . PRO A 1 89 ? -0.426 -18.766 6.715 1 97.69 89 PRO A CA 1
ATOM 663 C C . PRO A 1 89 ? -0.566 -18.359 5.25 1 97.69 89 PRO A C 1
ATOM 665 O O . PRO A 1 89 ? -1 -19.172 4.418 1 97.69 89 PRO A O 1
ATOM 668 N N . ILE A 1 90 ? -0.233 -17.125 4.938 1 97.75 90 ILE A N 1
ATOM 669 C CA . ILE A 1 90 ? -0.356 -16.641 3.568 1 97.75 90 ILE A CA 1
ATOM 670 C C . ILE A 1 90 ? 0.667 -17.344 2.678 1 97.75 90 ILE A C 1
ATOM 672 O O . ILE A 1 90 ? 0.325 -17.844 1.6 1 97.75 90 ILE A O 1
ATOM 676 N N . TYR A 1 91 ? 1.862 -17.359 3.166 1 98.19 91 TYR A N 1
ATOM 677 C CA . TYR A 1 91 ? 2.912 -18.031 2.396 1 98.19 91 TYR A CA 1
ATOM 678 C C . TYR A 1 91 ? 2.594 -19.5 2.193 1 98.19 91 TYR A C 1
ATOM 680 O O . TYR A 1 91 ? 2.809 -20.047 1.106 1 98.19 91 TYR A O 1
ATOM 688 N N . ASP A 1 92 ? 2.078 -20.188 3.221 1 98.06 92 ASP A N 1
ATOM 689 C CA . ASP A 1 92 ? 1.716 -21.594 3.102 1 98.06 92 ASP A CA 1
ATOM 690 C C . ASP A 1 92 ? 0.666 -21.797 2.014 1 98.06 92 ASP A C 1
ATOM 692 O O . ASP A 1 92 ? 0.736 -22.766 1.253 1 98.06 92 ASP A O 1
ATOM 696 N N . SER A 1 93 ? -0.211 -20.922 1.942 1 97.69 93 SER A N 1
ATOM 697 C CA . SER A 1 93 ? -1.231 -21 0.902 1 97.69 93 SER A CA 1
ATOM 698 C C . SER A 1 93 ? -0.619 -20.844 -0.486 1 97.69 93 SER A C 1
ATOM 700 O O . SER A 1 93 ? -0.962 -21.594 -1.407 1 97.69 93 SER A O 1
ATOM 702 N N . ILE A 1 94 ? 0.216 -19.891 -0.572 1 97.81 94 ILE A N 1
ATOM 703 C CA . ILE A 1 94 ? 0.893 -19.672 -1.844 1 97.81 94 ILE A CA 1
ATOM 704 C C . ILE A 1 94 ? 1.716 -20.906 -2.219 1 97.81 94 ILE A C 1
ATOM 706 O O . ILE A 1 94 ? 1.646 -21.375 -3.354 1 97.81 94 ILE A O 1
ATOM 710 N N . LYS A 1 95 ? 2.414 -21.406 -1.28 1 97.06 95 LYS A N 1
ATOM 711 C CA . LYS A 1 95 ? 3.264 -22.562 -1.493 1 97.06 95 LYS A CA 1
ATOM 712 C C . LYS A 1 95 ? 2.445 -23.766 -1.981 1 97.06 95 LYS A C 1
ATOM 714 O O . LYS A 1 95 ? 2.867 -24.484 -2.891 1 97.06 95 LYS A O 1
ATOM 719 N N . GLU A 1 96 ? 1.349 -23.922 -1.414 1 96.06 96 GLU A N 1
ATOM 720 C CA . GLU A 1 96 ? 0.475 -25.031 -1.812 1 96.06 96 GLU A CA 1
ATOM 721 C C . GLU A 1 96 ? 0.016 -24.875 -3.258 1 96.06 96 GLU A C 1
ATOM 723 O O . GLU A 1 96 ? -0.168 -25.875 -3.965 1 96.06 96 GLU A O 1
ATOM 728 N N . LEU A 1 97 ? -0.136 -23.672 -3.648 1 96.06 97 LEU A N 1
ATOM 729 C CA . LEU A 1 97 ? -0.643 -23.406 -4.992 1 96.06 97 LEU A CA 1
ATOM 730 C C . LEU A 1 97 ? 0.45 -23.609 -6.035 1 96.06 97 LEU A C 1
ATOM 732 O O . LEU A 1 97 ? 0.164 -23.984 -7.176 1 96.06 97 LEU A O 1
ATOM 736 N N . VAL A 1 98 ? 1.655 -23.375 -5.66 1 95.12 98 VAL A N 1
ATOM 737 C CA . VAL A 1 98 ? 2.686 -23.312 -6.695 1 95.12 98 VAL A CA 1
ATOM 738 C C . VAL A 1 98 ? 3.465 -24.625 -6.727 1 95.12 98 VAL A C 1
ATOM 740 O O . VAL A 1 98 ? 4.32 -24.828 -7.59 1 95.12 98 VAL A O 1
ATOM 743 N N . GLN A 1 99 ? 3.256 -25.469 -5.734 1 87 99 GLN A N 1
ATOM 744 C CA . GLN A 1 99 ? 3.871 -26.797 -5.746 1 87 99 GLN A CA 1
ATOM 745 C C . GLN A 1 99 ? 3.135 -27.734 -6.695 1 87 99 GLN A C 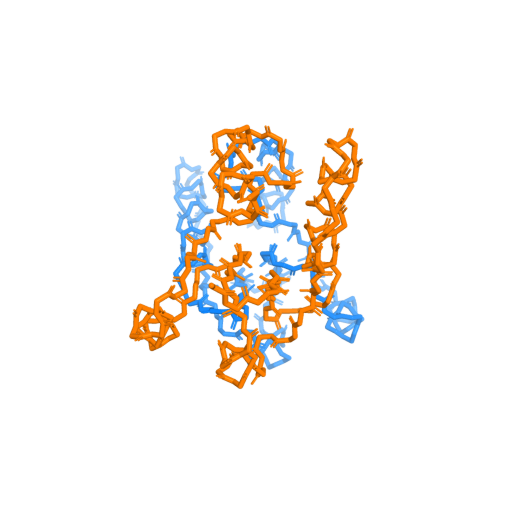1
ATOM 747 O O . GLN A 1 99 ? 1.911 -27.656 -6.828 1 87 99 GLN A O 1
ATOM 752 N N . MET B 1 1 ? 1.612 26.141 8.594 1 54.06 1 MET B N 1
ATOM 753 C CA . MET B 1 1 ? 1.636 24.875 7.867 1 54.06 1 MET B CA 1
ATOM 754 C C . MET B 1 1 ? 0.271 24.562 7.262 1 54.06 1 MET B C 1
ATOM 756 O O . MET B 1 1 ? -0.756 25.016 7.773 1 54.06 1 MET B O 1
ATOM 760 N N . LYS B 1 2 ? 0.152 24.109 5.887 1 68.19 2 LYS B N 1
ATOM 761 C CA . LYS B 1 2 ? -1.135 23.719 5.316 1 68.19 2 LYS B CA 1
ATOM 762 C C . LYS B 1 2 ? -1.899 22.797 6.27 1 68.19 2 LYS B C 1
ATOM 764 O O . LYS B 1 2 ? -1.301 22.156 7.129 1 68.19 2 LYS B O 1
ATOM 769 N N . ASN B 1 3 ? -3.1 22.891 6.113 1 86.12 3 ASN B N 1
ATOM 770 C CA . ASN B 1 3 ? -3.938 22.438 7.219 1 86.12 3 ASN B CA 1
ATOM 771 C C . ASN B 1 3 ? -4.668 21.141 6.875 1 86.12 3 ASN B C 1
ATOM 773 O O . ASN B 1 3 ? -5.832 20.953 7.246 1 86.12 3 ASN B O 1
ATOM 777 N N . ARG B 1 4 ? -4.012 20.266 6.23 1 95.12 4 ARG B N 1
ATOM 778 C CA . ARG B 1 4 ? -4.688 18.984 6.043 1 95.12 4 ARG B CA 1
ATOM 779 C C . ARG B 1 4 ? -3.682 17.844 5.883 1 95.12 4 ARG B C 1
ATOM 781 O O . ARG B 1 4 ? -2.57 18.062 5.395 1 95.12 4 ARG B O 1
ATOM 788 N N . LEU B 1 5 ? -4.109 16.766 6.402 1 98 5 LEU B N 1
ATOM 789 C CA . LEU B 1 5 ? -3.385 15.5 6.246 1 98 5 LEU B CA 1
ATOM 790 C C . LEU B 1 5 ? -4.055 14.617 5.199 1 98 5 LEU B C 1
ATOM 792 O O . LEU B 1 5 ? -5.27 14.414 5.238 1 98 5 LEU B O 1
ATOM 796 N N . ILE B 1 6 ? -3.205 14.188 4.242 1 96.69 6 ILE B N 1
ATOM 797 C CA . ILE B 1 6 ? -3.773 13.328 3.211 1 96.69 6 ILE B CA 1
ATOM 798 C C . ILE B 1 6 ? -3.113 11.953 3.266 1 96.69 6 ILE B C 1
ATOM 800 O O . ILE B 1 6 ? -1.93 11.836 3.592 1 96.69 6 ILE B O 1
ATOM 804 N N . VAL B 1 7 ? -3.943 10.984 3.023 1 95.19 7 VAL B N 1
ATOM 805 C CA . VAL B 1 7 ? -3.496 9.609 2.83 1 95.19 7 VAL B CA 1
ATOM 806 C C . VAL B 1 7 ? -3.789 9.164 1.398 1 95.19 7 VAL B C 1
ATOM 808 O O . VAL B 1 7 ? -4.91 9.32 0.91 1 95.19 7 VAL B O 1
ATOM 811 N N . ALA B 1 8 ? -2.707 8.68 0.698 1 89.5 8 ALA B N 1
ATOM 812 C CA . ALA B 1 8 ? -2.93 8.312 -0.698 1 89.5 8 ALA B CA 1
ATOM 813 C C . ALA B 1 8 ? -2.438 6.895 -0.973 1 89.5 8 ALA B C 1
ATOM 815 O O . ALA B 1 8 ? -1.388 6.488 -0.471 1 89.5 8 ALA B O 1
ATOM 816 N N . CYS B 1 9 ? -3.318 6.176 -1.733 1 78.75 9 CYS B N 1
ATOM 817 C CA . CYS B 1 9 ? -2.934 4.852 -2.203 1 78.75 9 CYS B CA 1
ATOM 818 C C . CYS B 1 9 ? -3.299 4.664 -3.67 1 78.75 9 CYS B C 1
ATOM 820 O O . CYS B 1 9 ? -4.312 5.191 -4.133 1 78.75 9 CYS B O 1
ATOM 822 N N . GLY B 1 10 ? -2.477 3.92 -4.426 1 73.56 10 GLY B N 1
ATOM 823 C CA . GLY B 1 10 ? -2.695 3.695 -5.848 1 73.56 10 GLY B CA 1
ATOM 824 C C . GLY B 1 10 ? -3.844 2.746 -6.129 1 73.56 10 GLY B C 1
ATOM 825 O O . GLY B 1 10 ? -4.41 2.76 -7.227 1 73.56 10 GLY B O 1
ATOM 826 N N . SER B 1 11 ? -4.109 1.771 -5.434 1 64.38 11 SER B N 1
ATOM 827 C CA . SER B 1 11 ? -5.051 0.702 -5.75 1 64.38 11 SER B CA 1
ATOM 828 C C . SER B 1 11 ? -6.441 1.014 -5.215 1 64.38 11 SER B C 1
ATOM 830 O O . SER B 1 11 ? -7.391 0.267 -5.461 1 64.38 11 SER B O 1
ATOM 832 N N . GLY B 1 12 ? -6.465 2.121 -4.562 1 60.78 12 GLY B N 1
ATOM 833 C CA . GLY B 1 12 ? -7.832 2.404 -4.156 1 60.78 12 GLY B CA 1
ATOM 834 C C . GLY B 1 12 ? -7.926 3.074 -2.799 1 60.78 12 GLY B C 1
ATOM 835 O O . GLY B 1 12 ? -6.93 3.174 -2.078 1 60.78 12 GLY B O 1
ATOM 836 N N . VAL B 1 13 ? -9.219 3.529 -2.572 1 61.62 13 VAL B N 1
ATOM 837 C CA . VAL B 1 13 ? -9.617 4.391 -1.461 1 61.62 13 VAL B CA 1
ATOM 838 C C . VAL B 1 13 ? -9.82 3.549 -0.202 1 61.62 13 VAL B C 1
ATOM 840 O O . VAL B 1 13 ? -9.664 4.047 0.916 1 61.62 13 VAL B O 1
ATOM 843 N N . ALA B 1 14 ? -9.781 2.213 -0.307 1 74.69 14 ALA B N 1
ATOM 844 C CA . ALA B 1 14 ? -10.164 1.438 0.872 1 74.69 14 ALA B CA 1
ATOM 845 C C . ALA B 1 14 ? -9.047 1.442 1.913 1 74.69 14 ALA B C 1
ATOM 847 O O . ALA B 1 14 ? -9.281 1.772 3.078 1 74.69 14 ALA B O 1
ATOM 848 N N . THR B 1 15 ? -7.84 1.108 1.527 1 85.25 15 THR B N 1
ATOM 849 C CA . THR B 1 15 ? -6.73 1.051 2.475 1 85.25 15 THR B CA 1
ATOM 850 C C . THR B 1 15 ? -6.383 2.447 2.982 1 85.25 15 THR B C 1
ATOM 852 O O . THR B 1 15 ? -6.207 2.648 4.188 1 85.25 15 THR B O 1
ATOM 855 N N . SER B 1 16 ? -6.371 3.324 2.094 1 90.94 16 SER B N 1
ATOM 856 C CA . SER B 1 16 ? -6.094 4.699 2.494 1 90.94 16 SER B CA 1
ATOM 857 C C . SER B 1 16 ? -7.176 5.238 3.422 1 90.94 16 SER B C 1
ATOM 859 O O . SER B 1 16 ? -6.879 5.953 4.383 1 90.94 16 SER B O 1
ATOM 861 N N . GLN B 1 17 ? -8.375 4.887 3.17 1 92.19 17 GLN B N 1
ATOM 862 C CA . GLN B 1 17 ? -9.477 5.316 4.02 1 92.19 17 GLN B CA 1
ATOM 863 C C . GLN B 1 17 ? -9.336 4.758 5.434 1 92.19 17 GLN B C 1
ATOM 865 O O . GLN B 1 17 ? -9.609 5.453 6.41 1 92.19 17 GLN B O 1
ATOM 870 N N . THR B 1 18 ? -8.953 3.518 5.512 1 92.56 18 THR B N 1
ATOM 871 C CA . THR B 1 18 ? -8.758 2.895 6.816 1 92.56 18 THR B CA 1
ATOM 872 C C . THR B 1 18 ? -7.676 3.627 7.605 1 92.56 18 THR B C 1
ATOM 874 O O . THR B 1 18 ? -7.859 3.926 8.789 1 92.56 18 THR B O 1
ATOM 877 N N . ILE B 1 19 ? -6.598 3.92 6.938 1 95 19 ILE B N 1
ATOM 878 C CA . ILE B 1 19 ? -5.504 4.641 7.582 1 95 19 ILE B CA 1
ATOM 879 C C . ILE B 1 19 ? -5.977 6.039 7.984 1 95 19 ILE B C 1
ATOM 881 O O . ILE B 1 19 ? -5.738 6.48 9.109 1 95 19 ILE B O 1
ATOM 885 N N . ALA B 1 20 ? -6.66 6.715 7.074 1 96.44 20 ALA B N 1
ATOM 886 C CA . ALA B 1 20 ? -7.172 8.055 7.355 1 96.44 20 ALA B CA 1
ATOM 887 C C . ALA B 1 20 ? -8.109 8.047 8.562 1 96.44 20 ALA B C 1
ATOM 889 O O . ALA B 1 20 ? -7.996 8.891 9.445 1 96.44 20 ALA B O 1
ATOM 890 N N . SER B 1 21 ? -8.93 7.094 8.617 1 97.06 21 SER B N 1
ATOM 891 C CA . SER B 1 21 ? -9.891 6.988 9.711 1 97.06 21 SER B CA 1
ATOM 892 C C . SER B 1 21 ? -9.188 6.723 11.039 1 97.06 21 SER B C 1
ATOM 894 O O . SER B 1 21 ? -9.578 7.266 12.07 1 97.06 21 SER B O 1
ATOM 896 N N . LYS B 1 22 ? -8.203 5.887 10.984 1 97 22 LYS B N 1
ATOM 897 C CA . LYS B 1 22 ? -7.441 5.594 12.188 1 97 22 LYS B CA 1
ATOM 898 C C . LYS B 1 22 ? -6.754 6.848 12.727 1 97 22 LYS B C 1
ATOM 900 O O . LYS B 1 22 ? -6.812 7.129 13.922 1 97 22 LYS B O 1
ATOM 905 N N . ILE B 1 23 ? -6.156 7.574 11.859 1 98.12 23 ILE B N 1
ATOM 906 C CA . ILE B 1 23 ? -5.48 8.805 12.25 1 98.12 23 ILE B CA 1
ATOM 907 C C . ILE B 1 23 ? -6.504 9.805 12.781 1 98.12 23 ILE B C 1
ATOM 909 O O . ILE B 1 23 ? -6.289 10.422 13.836 1 98.12 23 ILE B O 1
ATOM 913 N N . GLN B 1 24 ? -7.59 9.93 12.047 1 98.06 24 GLN B N 1
ATOM 914 C CA . GLN B 1 24 ? -8.648 10.836 12.469 1 98.06 24 GLN B CA 1
ATOM 915 C C . GLN B 1 24 ? -9.141 10.492 13.867 1 98.06 24 GLN B C 1
ATOM 917 O O . GLN B 1 24 ? -9.297 11.383 14.711 1 98.06 24 GLN B O 1
ATOM 922 N N . SER B 1 25 ? -9.367 9.281 14.078 1 98.06 25 SER B N 1
ATOM 923 C CA . SER B 1 25 ? -9.844 8.828 15.383 1 98.06 25 SER B CA 1
ATOM 924 C C . SER B 1 25 ? -8.844 9.148 16.484 1 98.06 25 SER B C 1
ATOM 926 O O . SER B 1 25 ? -9.227 9.578 17.578 1 98.06 25 SER B O 1
ATOM 928 N N . MET B 1 26 ? -7.609 8.945 16.25 1 98 26 MET B N 1
ATOM 929 C CA . MET B 1 26 ? -6.57 9.211 17.234 1 98 26 MET B CA 1
ATOM 930 C C . MET B 1 26 ? -6.5 10.703 17.562 1 98 26 MET B C 1
ATOM 932 O O . MET B 1 26 ? -6.387 11.086 18.719 1 98 26 MET B O 1
ATOM 936 N N . LEU B 1 27 ? -6.605 11.484 16.562 1 97.81 27 LEU B N 1
ATOM 937 C CA . LEU B 1 27 ? -6.609 12.93 16.766 1 97.81 27 LEU B CA 1
ATOM 938 C C . LEU B 1 27 ? -7.824 13.359 17.578 1 97.81 27 LEU B C 1
ATOM 940 O O . LEU B 1 27 ? -7.703 14.156 18.516 1 97.81 27 LEU B O 1
ATOM 944 N N . GLU B 1 28 ? -8.953 12.82 17.188 1 97.69 28 GLU B N 1
ATOM 945 C CA . GLU B 1 28 ? -10.18 13.148 17.906 1 97.69 28 GLU B CA 1
ATOM 946 C C . GLU B 1 28 ? -10.094 12.734 19.375 1 97.69 28 GLU B C 1
ATOM 948 O O . GLU B 1 28 ? -10.539 13.469 20.266 1 97.69 28 GLU B O 1
ATOM 953 N N . ASP B 1 29 ? -9.602 11.586 19.625 1 97.88 29 ASP B N 1
ATOM 954 C CA . ASP B 1 29 ? -9.438 11.086 20.984 1 97.88 29 ASP B CA 1
ATOM 955 C C . ASP B 1 29 ? -8.578 12.031 21.828 1 97.88 29 ASP B C 1
ATOM 957 O O . ASP B 1 29 ? -8.758 12.125 23.047 1 97.88 29 ASP B O 1
ATOM 961 N N . ASP B 1 30 ? -7.723 12.688 21.141 1 97.62 30 ASP B N 1
ATOM 962 C CA . ASP B 1 30 ? -6.836 13.625 21.812 1 97.62 30 ASP B CA 1
ATOM 963 C C . ASP B 1 30 ? -7.414 15.039 21.797 1 97.62 30 ASP B C 1
ATOM 965 O O . ASP B 1 30 ? -6.742 16 22.203 1 97.62 30 ASP B O 1
ATOM 969 N N . GLY B 1 31 ? -8.562 15.148 21.188 1 97.44 31 GLY B N 1
ATOM 970 C CA . GLY B 1 31 ? -9.242 16.438 21.156 1 97.44 31 GLY B CA 1
ATOM 971 C C . GLY B 1 31 ? -8.688 17.375 20.109 1 97.44 31 GLY B C 1
ATOM 972 O O . GLY B 1 31 ? -8.797 18.594 20.234 1 97.44 31 GLY B O 1
ATOM 973 N N . ILE B 1 32 ? -8.039 16.828 19.172 1 96.75 32 ILE B N 1
ATOM 974 C CA . ILE B 1 32 ? -7.43 17.641 18.125 1 96.75 32 ILE B CA 1
ATOM 975 C C . ILE B 1 32 ? -8.312 17.625 16.891 1 96.75 32 ILE B C 1
ATOM 977 O O . ILE B 1 32 ? -8.672 16.547 16.391 1 96.75 32 ILE B O 1
ATOM 981 N N . ALA B 1 33 ? -8.703 18.797 16.469 1 94.81 33 ALA B N 1
ATOM 982 C CA . ALA B 1 33 ? -9.461 18.938 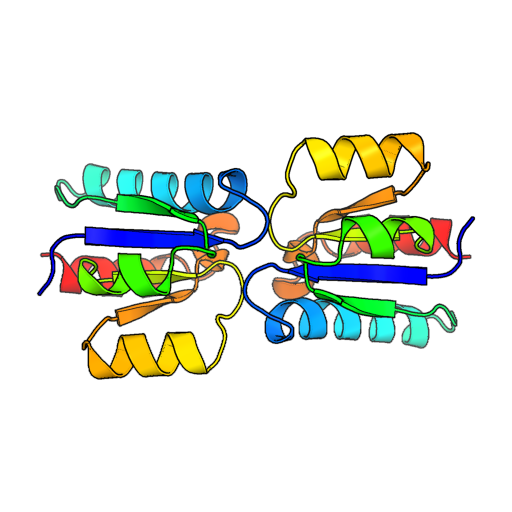15.227 1 94.81 33 ALA B CA 1
ATOM 983 C C . ALA B 1 33 ? -8.531 19.234 14.055 1 94.81 33 ALA B C 1
ATOM 985 O O . ALA B 1 33 ? -7.98 20.344 13.953 1 94.81 33 ALA B O 1
ATOM 986 N N . PHE B 1 34 ? -8.336 18.375 1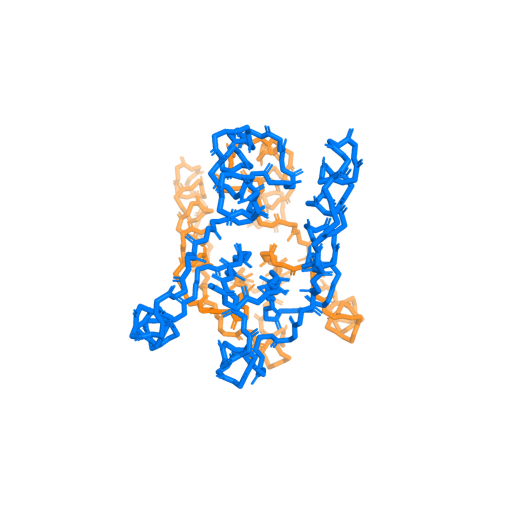3.203 1 96.62 34 PHE B N 1
ATOM 987 C CA . PHE B 1 34 ? -7.484 18.484 12.023 1 96.62 34 PHE B CA 1
ATOM 988 C C . PHE B 1 34 ? -8.008 17.625 10.891 1 96.62 34 PHE B C 1
ATOM 990 O O . PHE B 1 34 ? -8.211 16.422 11.062 1 96.62 34 PHE B O 1
ATOM 997 N N . PRO B 1 35 ? -8.219 18.141 9.688 1 96.88 35 PRO B N 1
ATOM 998 C CA . PRO B 1 35 ? -8.797 17.375 8.578 1 96.88 35 PRO B CA 1
ATOM 999 C C . PRO B 1 35 ? -7.863 16.281 8.07 1 96.88 35 PRO B C 1
ATOM 1001 O O . PRO B 1 35 ? -6.699 16.547 7.766 1 96.88 35 PRO B O 1
ATOM 1004 N N . VAL B 1 36 ? -8.383 15.117 8.016 1 97.62 36 VAL B N 1
ATOM 1005 C CA . VAL B 1 36 ? -7.699 13.961 7.449 1 97.62 36 VAL B CA 1
ATOM 1006 C C . VAL B 1 36 ? -8.523 13.391 6.297 1 97.62 36 VAL B C 1
ATOM 1008 O O . VAL B 1 36 ? -9.703 13.086 6.457 1 97.62 36 VAL B O 1
ATOM 1011 N N . GLU B 1 37 ? -7.84 13.219 5.105 1 95.38 37 GLU B N 1
ATOM 1012 C CA . GLU B 1 37 ? -8.594 12.766 3.939 1 95.38 37 GLU B CA 1
ATOM 1013 C C . GLU B 1 37 ? -7.824 11.703 3.158 1 95.38 37 GLU B C 1
ATOM 1015 O O . GLU B 1 37 ? -6.613 11.828 2.965 1 95.38 37 GLU B O 1
ATOM 1020 N N . ALA B 1 38 ? -8.578 10.711 2.791 1 93.81 38 ALA B N 1
ATOM 1021 C CA . ALA B 1 38 ? -8.039 9.758 1.826 1 93.81 38 ALA B CA 1
ATOM 1022 C C . ALA B 1 38 ? -8.211 10.266 0.397 1 93.81 38 ALA B C 1
ATOM 1024 O O . ALA B 1 38 ? -9.305 10.68 0.006 1 93.81 38 ALA B O 1
ATOM 1025 N N . VAL B 1 39 ? -7.07 10.211 -0.387 1 90.12 39 VAL B N 1
ATOM 1026 C CA . VAL B 1 39 ? -7.145 10.703 -1.756 1 90.12 39 VAL B CA 1
ATOM 1027 C C . VAL B 1 39 ? -6.555 9.672 -2.715 1 90.12 39 VAL B C 1
ATOM 1029 O O . VAL B 1 39 ? -5.84 8.766 -2.293 1 90.12 39 VAL B O 1
ATOM 1032 N N . ASP B 1 40 ? -6.859 9.852 -4.027 1 84.38 40 ASP B N 1
ATOM 1033 C CA . ASP B 1 40 ? -6.309 8.977 -5.059 1 84.38 40 ASP B CA 1
ATOM 1034 C C . ASP B 1 40 ? -4.863 9.344 -5.375 1 84.38 40 ASP B C 1
ATOM 1036 O O . ASP B 1 40 ? -4.551 10.516 -5.59 1 84.38 40 ASP B O 1
ATOM 1040 N N . TYR B 1 41 ? -4.105 8.344 -5.457 1 87.31 41 TYR B N 1
ATOM 1041 C CA . TYR B 1 41 ? -2.707 8.602 -5.785 1 87.31 41 TYR B CA 1
ATOM 1042 C C . TYR B 1 41 ? -2.58 9.305 -7.129 1 87.31 41 TYR B C 1
ATOM 1044 O O . TYR B 1 41 ? -1.658 10.102 -7.336 1 87.31 41 TYR B O 1
ATOM 1052 N N . LYS B 1 42 ? -3.486 9.156 -8.039 1 83.44 42 LYS B N 1
ATOM 1053 C CA . LYS B 1 42 ? -3.473 9.82 -9.344 1 83.44 42 LYS B CA 1
ATOM 1054 C C . LYS B 1 42 ? -3.537 11.336 -9.188 1 83.44 42 LYS B C 1
ATOM 1056 O O . LYS B 1 42 ? -3.092 12.07 -10.07 1 83.44 42 LYS B O 1
ATOM 1061 N N . SER B 1 4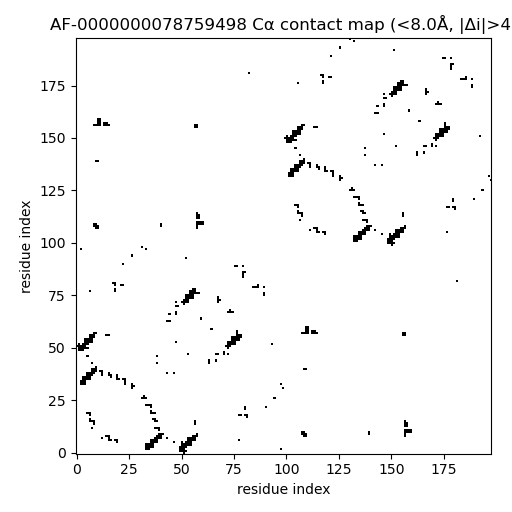3 ? -4.066 11.75 -8.141 1 89 43 SER B N 1
ATOM 1062 C CA . SER B 1 43 ? -4.25 13.172 -7.902 1 89 43 SER B CA 1
ATOM 1063 C C . SER B 1 43 ? -3.215 13.711 -6.914 1 89 43 SER B C 1
ATOM 1065 O O . SER B 1 43 ? -3.352 14.82 -6.406 1 89 43 SER B O 1
ATOM 1067 N N . ILE B 1 44 ? -2.223 12.961 -6.613 1 91.12 44 ILE B N 1
ATOM 1068 C CA . ILE B 1 44 ? -1.334 13.25 -5.492 1 91.12 44 ILE B CA 1
ATOM 1069 C C . ILE B 1 44 ? -0.608 14.57 -5.738 1 91.12 44 ILE B C 1
ATOM 1071 O O . ILE B 1 44 ? -0.444 15.375 -4.816 1 91.12 44 ILE B O 1
ATOM 1075 N N . GLN B 1 45 ? -0.183 14.797 -6.906 1 92.19 45 GLN B N 1
ATOM 1076 C CA . GLN B 1 45 ? 0.587 16 -7.199 1 92.19 45 GLN B CA 1
ATOM 1077 C C . GLN B 1 45 ? -0.239 17.266 -6.945 1 92.19 45 GLN B C 1
ATOM 1079 O O . GLN B 1 45 ? 0.278 18.25 -6.438 1 92.19 45 GLN B O 1
ATOM 1084 N N . ASN B 1 46 ? -1.45 17.188 -7.27 1 94.88 46 ASN B N 1
ATOM 1085 C CA . ASN B 1 46 ? -2.348 18.297 -7.008 1 94.88 46 ASN B CA 1
ATOM 1086 C C . ASN B 1 46 ? -2.695 18.406 -5.523 1 94.88 46 ASN B C 1
ATOM 1088 O O . ASN B 1 46 ? -2.783 19.516 -4.977 1 94.88 46 ASN B O 1
ATOM 1092 N N . GLU B 1 47 ? -2.943 17.312 -4.988 1 94.19 47 GLU B N 1
ATOM 1093 C CA . GLU B 1 47 ? -3.344 17.281 -3.584 1 94.19 47 GLU B CA 1
ATOM 1094 C C . GLU B 1 47 ? -2.225 17.797 -2.682 1 94.19 47 GLU B C 1
ATOM 1096 O O . GLU B 1 47 ? -2.484 18.438 -1.663 1 94.19 47 GLU B O 1
ATOM 1101 N N . LEU B 1 48 ? -1.018 17.547 -3.068 1 95.5 48 LEU B N 1
ATOM 1102 C CA . LEU B 1 48 ? 0.134 17.984 -2.285 1 95.5 48 LEU B CA 1
ATOM 1103 C C . LEU B 1 48 ? 0.158 19.5 -2.145 1 95.5 48 LEU B C 1
ATOM 1105 O O . LEU B 1 48 ? 0.638 20.016 -1.138 1 95.5 48 LEU B O 1
ATOM 1109 N N . LEU B 1 49 ? -0.393 20.156 -3.037 1 95.25 49 LEU B N 1
ATOM 1110 C CA . LEU B 1 49 ? -0.376 21.625 -3.031 1 95.25 49 LEU B CA 1
ATOM 1111 C C . LEU B 1 49 ? -1.164 22.172 -1.846 1 95.25 49 LEU B C 1
ATOM 1113 O O . LEU B 1 49 ? -0.925 23.297 -1.404 1 95.25 49 LEU B O 1
ATOM 1117 N N . THR B 1 50 ? -2.041 21.406 -1.333 1 95 50 THR B N 1
ATOM 1118 C CA . THR B 1 50 ? -2.926 21.906 -0.287 1 95 50 THR B CA 1
ATOM 1119 C C . THR B 1 50 ? -2.711 21.141 1.015 1 95 50 THR B C 1
ATOM 1121 O O . THR B 1 50 ? -3.406 21.375 2.004 1 95 50 THR B O 1
ATOM 1124 N N . ALA B 1 51 ? -1.851 20.234 1.039 1 96.44 51 ALA B N 1
ATOM 1125 C CA . ALA B 1 51 ? -1.649 19.391 2.209 1 96.44 51 ALA B CA 1
ATOM 1126 C C . ALA B 1 51 ? -0.408 19.812 2.988 1 96.44 51 ALA B C 1
ATOM 1128 O O . ALA B 1 51 ? 0.56 20.297 2.406 1 96.44 51 ALA B O 1
ATOM 1129 N N . GLY B 1 52 ? -0.481 19.594 4.324 1 97 52 GLY B N 1
ATOM 1130 C CA . GLY B 1 52 ? 0.689 19.812 5.16 1 97 52 GLY B CA 1
ATOM 1131 C C . GLY B 1 52 ? 1.385 18.531 5.562 1 97 52 GLY B C 1
ATOM 1132 O O . GLY B 1 52 ? 2.561 18.547 5.93 1 97 52 GLY B O 1
ATOM 1133 N N . ILE B 1 53 ? 0.662 17.516 5.578 1 97.94 53 ILE B N 1
ATOM 1134 C CA . ILE B 1 53 ? 1.172 16.188 5.941 1 97.94 53 ILE B CA 1
ATOM 1135 C C . ILE B 1 53 ? 0.701 15.156 4.926 1 97.94 53 ILE B C 1
ATOM 1137 O O . ILE B 1 53 ? -0.457 15.172 4.5 1 97.94 53 ILE B O 1
ATOM 1141 N N . TYR B 1 54 ? 1.584 14.336 4.488 1 96.75 54 TYR B N 1
ATOM 1142 C CA . TYR B 1 54 ? 1.291 13.234 3.572 1 96.75 54 TYR B CA 1
ATOM 1143 C C . TYR B 1 54 ? 1.664 11.898 4.191 1 96.75 54 TYR B C 1
ATOM 1145 O O . TYR B 1 54 ? 2.811 11.688 4.598 1 96.75 54 TYR B O 1
ATOM 1153 N N . VAL B 1 55 ? 0.712 10.984 4.258 1 95.75 55 VAL B N 1
ATOM 1154 C CA . VAL B 1 55 ? 0.903 9.617 4.727 1 95.75 55 VAL B CA 1
ATOM 1155 C C . VAL B 1 55 ? 0.721 8.641 3.564 1 95.75 55 VAL B C 1
ATOM 1157 O O . VAL B 1 55 ? -0.335 8.617 2.928 1 95.75 55 VAL B O 1
ATOM 1160 N N . TYR B 1 56 ? 1.716 7.848 3.336 1 92.25 56 TYR B N 1
ATOM 1161 C CA . TYR B 1 56 ? 1.658 6.957 2.182 1 92.25 56 TYR B CA 1
ATOM 1162 C C . TYR B 1 56 ? 1.394 5.52 2.617 1 92.25 56 TYR B C 1
ATOM 1164 O O . TYR B 1 56 ? 1.741 5.129 3.732 1 92.25 56 TYR B O 1
ATOM 1172 N N . VAL B 1 57 ? 0.794 4.754 1.786 1 88.56 57 VAL B N 1
ATOM 1173 C CA . VAL B 1 57 ? 0.61 3.318 1.979 1 88.56 57 VAL B CA 1
ATOM 1174 C C . VAL B 1 57 ? 1.79 2.561 1.375 1 88.56 57 VAL B C 1
ATOM 1176 O O . VAL B 1 57 ? 2.506 1.847 2.082 1 88.56 57 VAL B O 1
ATOM 1179 N N . ALA B 1 58 ? 1.915 2.814 0.073 1 86.31 58 ALA B N 1
ATOM 1180 C CA . ALA B 1 58 ? 3.084 2.322 -0.649 1 86.31 58 ALA B CA 1
ATOM 1181 C C . ALA B 1 58 ? 4.094 3.443 -0.889 1 86.31 58 ALA B C 1
ATOM 1183 O O . ALA B 1 58 ? 3.711 4.605 -1.041 1 86.31 58 ALA B O 1
ATOM 1184 N N . GLN B 1 59 ? 5.27 3.084 -0.932 1 84.75 59 GLN B N 1
ATOM 1185 C CA . GLN B 1 59 ? 6.32 4.078 -1.131 1 84.75 59 GLN B CA 1
ATOM 1186 C C . GLN B 1 59 ? 6.059 4.914 -2.379 1 84.75 59 GLN B C 1
ATOM 1188 O O . GLN B 1 59 ? 5.953 4.375 -3.484 1 84.75 59 GLN B O 1
ATOM 1193 N N . PRO B 1 60 ? 5.988 6.188 -2.143 1 88.25 60 PRO B N 1
ATOM 1194 C CA . PRO B 1 60 ? 5.734 7.043 -3.301 1 88.25 60 PRO B CA 1
ATOM 1195 C C . PRO B 1 60 ? 6.914 7.102 -4.266 1 88.25 60 PRO B C 1
ATOM 1197 O O . PRO B 1 60 ? 8.039 6.762 -3.891 1 88.25 60 PRO B O 1
ATOM 1200 N N . ASP B 1 61 ? 6.586 7.535 -5.445 1 85.62 61 ASP B N 1
ATOM 1201 C CA . ASP B 1 61 ? 7.641 7.777 -6.426 1 85.62 61 ASP B CA 1
ATOM 1202 C C . ASP B 1 61 ? 8.555 8.914 -5.973 1 85.62 61 ASP B C 1
ATOM 1204 O O . ASP B 1 61 ? 8.141 9.781 -5.203 1 85.62 61 ASP B O 1
ATOM 1208 N N . GLU B 1 62 ? 9.734 8.867 -6.52 1 89.31 62 GLU B N 1
ATOM 1209 C CA . GLU B 1 62 ? 10.727 9.883 -6.168 1 89.31 62 GLU B CA 1
ATOM 1210 C C . GLU B 1 62 ? 10.211 11.281 -6.492 1 89.31 62 GLU B C 1
ATOM 1212 O O . GLU B 1 62 ? 10.461 12.227 -5.742 1 89.31 62 GLU B O 1
ATOM 1217 N N . GLU B 1 63 ? 9.547 11.391 -7.582 1 90.94 63 GLU B N 1
ATOM 1218 C CA . GLU B 1 63 ? 9.016 12.688 -8 1 90.94 63 GLU B CA 1
ATOM 1219 C C . GLU B 1 63 ? 8.039 13.242 -6.969 1 90.94 63 GLU B C 1
ATOM 1221 O O . GLU B 1 63 ? 8.055 14.445 -6.684 1 90.94 63 GLU B O 1
ATOM 1226 N N . VAL B 1 64 ? 7.297 12.383 -6.422 1 92.25 64 VAL B N 1
ATOM 1227 C CA . VAL B 1 64 ? 6.309 12.789 -5.422 1 92.25 64 VAL B CA 1
ATOM 1228 C C . VAL B 1 64 ? 7.016 13.203 -4.137 1 92.25 64 VAL B C 1
ATOM 1230 O O . VAL B 1 64 ? 6.664 14.211 -3.525 1 92.25 64 VAL B O 1
ATOM 1233 N N . LEU B 1 65 ? 8.047 12.531 -3.793 1 93.44 65 LEU B N 1
ATOM 1234 C CA . LEU B 1 65 ? 8.812 12.844 -2.592 1 93.44 65 LEU B CA 1
ATOM 1235 C C . LEU B 1 65 ? 9.531 14.18 -2.74 1 93.44 65 LEU B C 1
ATOM 1237 O O . LEU B 1 65 ? 9.578 14.977 -1.797 1 93.44 65 LEU B O 1
ATOM 1241 N N . GLU B 1 66 ? 10.055 14.336 -3.865 1 96.25 66 GLU B N 1
ATOM 1242 C CA . GLU B 1 66 ? 10.742 15.594 -4.141 1 96.25 66 GLU B CA 1
ATOM 1243 C C . GLU B 1 66 ? 9.773 16.766 -4.074 1 96.25 66 GLU B C 1
ATOM 1245 O O . GLU B 1 66 ? 10.102 17.812 -3.498 1 96.25 66 GLU B O 1
ATOM 1250 N N . GLN B 1 67 ? 8.664 16.609 -4.664 1 96.56 67 GLN B N 1
ATOM 1251 C CA . GLN B 1 67 ? 7.66 17.656 -4.617 1 96.56 67 GLN B CA 1
ATOM 1252 C C . GLN B 1 67 ? 7.238 17.953 -3.182 1 96.56 67 GLN B C 1
ATOM 1254 O O . GLN B 1 67 ? 7.094 19.125 -2.799 1 96.56 67 GLN B O 1
ATOM 1259 N N . ALA B 1 68 ? 7.02 16.922 -2.445 1 96.12 68 ALA B N 1
ATOM 1260 C CA . ALA B 1 68 ? 6.645 17.094 -1.044 1 96.12 68 ALA B CA 1
ATOM 1261 C C . ALA B 1 68 ? 7.715 17.875 -0.285 1 96.12 68 ALA B C 1
ATOM 1263 O O . ALA B 1 68 ? 7.395 18.781 0.488 1 96.12 68 ALA B O 1
ATOM 1264 N N . LYS B 1 69 ? 8.906 17.547 -0.509 1 96.81 69 LYS B N 1
ATOM 1265 C CA . LYS B 1 69 ? 10.031 18.219 0.128 1 96.81 69 LYS B CA 1
ATOM 1266 C C . LYS B 1 69 ? 10.07 19.703 -0.254 1 96.81 69 LYS B C 1
ATOM 1268 O O . LYS B 1 69 ? 10.219 20.562 0.61 1 96.81 69 LYS B O 1
ATOM 1273 N N . ASP B 1 70 ? 9.898 19.953 -1.478 1 97.25 70 ASP B N 1
ATOM 1274 C CA . ASP B 1 70 ? 9.93 21.328 -1.98 1 97.25 70 ASP B CA 1
ATOM 1275 C C . ASP B 1 70 ? 8.812 22.156 -1.367 1 97.25 70 ASP B C 1
ATOM 1277 O O . ASP B 1 70 ? 8.969 23.359 -1.149 1 97.25 70 ASP B O 1
ATOM 1281 N N . LEU B 1 71 ? 7.754 21.5 -1.115 1 96.38 71 LEU B N 1
ATOM 1282 C CA . LEU B 1 71 ? 6.59 22.203 -0.593 1 96.38 71 LEU B CA 1
ATOM 1283 C C . LEU B 1 71 ? 6.609 22.234 0.932 1 96.38 71 LEU B C 1
ATOM 1285 O O . LEU B 1 71 ? 5.707 22.797 1.559 1 96.38 71 LEU B O 1
ATOM 1289 N N . GLY B 1 72 ? 7.625 21.547 1.536 1 96 72 GLY B N 1
ATOM 1290 C CA . GLY B 1 72 ? 7.734 21.531 2.986 1 96 72 GLY B CA 1
ATOM 1291 C C . GLY B 1 72 ? 6.73 20.609 3.65 1 96 72 GLY B C 1
ATOM 1292 O O . GLY B 1 72 ? 6.344 20.828 4.801 1 96 72 GLY B O 1
ATOM 1293 N N . ILE B 1 73 ? 6.273 19.641 2.906 1 97.25 73 ILE B N 1
ATOM 1294 C CA . ILE B 1 73 ? 5.281 18.688 3.406 1 97.25 73 ILE B CA 1
ATOM 1295 C C . ILE B 1 73 ? 5.98 17.562 4.16 1 97.25 73 ILE B C 1
ATOM 1297 O O . ILE B 1 73 ? 6.961 17 3.674 1 97.25 73 ILE B O 1
ATOM 1301 N N . GLU B 1 74 ? 5.477 17.234 5.359 1 97.12 74 GLU B N 1
ATOM 1302 C CA . GLU B 1 74 ? 5.98 16.078 6.105 1 97.12 74 GLU B CA 1
ATOM 1303 C C . GLU B 1 74 ? 5.352 14.781 5.617 1 97.12 74 GLU B C 1
ATOM 1305 O O . GLU B 1 74 ? 4.133 14.711 5.43 1 97.12 74 GLU B O 1
ATOM 1310 N N . VAL B 1 75 ? 6.238 13.836 5.422 1 96.69 75 VAL B N 1
ATOM 1311 C CA . VAL B 1 75 ? 5.789 12.578 4.844 1 96.69 75 VAL B CA 1
ATOM 1312 C C . VAL B 1 75 ? 6.016 11.438 5.84 1 96.69 75 VAL B C 1
ATOM 1314 O O . VAL B 1 75 ? 7.102 11.32 6.414 1 96.69 75 VAL B O 1
ATOM 1317 N N . PHE B 1 76 ? 4.988 10.586 6.051 1 96.44 76 PHE B N 1
ATOM 1318 C CA . PHE B 1 76 ? 5.066 9.469 6.992 1 96.44 76 PHE B CA 1
ATOM 1319 C C . PHE B 1 76 ? 4.562 8.188 6.352 1 96.44 76 PHE B C 1
ATOM 1321 O O . PHE B 1 76 ? 3.697 8.219 5.473 1 96.44 76 PHE B O 1
ATOM 1328 N N . PRO B 1 77 ? 5.062 7.059 6.797 1 93.12 77 PRO B N 1
ATOM 1329 C CA . PRO B 1 77 ? 4.48 5.781 6.379 1 93.12 77 PRO B CA 1
ATOM 1330 C C . PRO B 1 77 ? 3.135 5.496 7.043 1 93.12 77 PRO B C 1
ATOM 1332 O O . PRO B 1 77 ? 2.953 5.793 8.227 1 93.12 77 PRO B O 1
ATOM 1335 N N . GLY B 1 78 ? 2.277 4.867 6.277 1 93.56 78 GLY B N 1
ATOM 1336 C CA . GLY B 1 78 ? 0.943 4.598 6.789 1 93.56 78 GLY B CA 1
ATOM 1337 C C . GLY B 1 78 ? 0.781 3.188 7.32 1 93.56 78 GLY B C 1
ATOM 1338 O O . GLY B 1 78 ? -0.149 2.906 8.078 1 93.56 78 GLY B O 1
ATOM 1339 N N . ILE B 1 79 ? 1.639 2.305 7.043 1 90.38 79 ILE B N 1
ATOM 1340 C CA . ILE B 1 79 ? 1.542 0.887 7.379 1 90.38 79 ILE B CA 1
ATOM 1341 C C . ILE B 1 79 ? 1.416 0.719 8.891 1 90.38 79 ILE B C 1
ATOM 1343 O O . ILE B 1 79 ? 0.619 -0.092 9.367 1 90.38 79 ILE B O 1
ATOM 1347 N N . PRO B 1 80 ? 2.139 1.443 9.734 1 93.44 80 PRO B N 1
ATOM 1348 C CA . PRO B 1 80 ? 1.992 1.324 11.188 1 93.44 80 PRO B CA 1
ATOM 1349 C C . PRO B 1 80 ? 0.548 1.497 11.656 1 93.44 80 PRO B C 1
ATOM 1351 O O . PRO B 1 80 ? 0.125 0.857 12.617 1 93.44 80 PRO B O 1
ATOM 1354 N N . PHE B 1 81 ? -0.25 2.182 10.922 1 95.19 81 PHE B N 1
ATOM 1355 C CA . PHE B 1 81 ? -1.628 2.439 11.32 1 95.19 81 PHE B CA 1
ATOM 1356 C C . PHE B 1 81 ? -2.527 1.265 10.953 1 95.19 81 PHE B C 1
ATOM 1358 O O . PHE B 1 81 ? -3.656 1.167 11.438 1 95.19 81 PHE B O 1
ATOM 1365 N N . LEU B 1 82 ? -2.051 0.499 10.125 1 90.12 82 LEU B N 1
ATOM 1366 C CA . LEU B 1 82 ? -2.779 -0.717 9.781 1 90.12 82 LEU B CA 1
ATOM 1367 C C . LEU B 1 82 ? -2.43 -1.85 10.742 1 90.12 82 LEU B C 1
ATOM 1369 O O . LEU B 1 82 ? -3.316 -2.561 11.219 1 90.12 82 LEU B O 1
ATOM 1373 N N . THR B 1 83 ? -1.155 -1.937 11.109 1 90.44 83 THR B N 1
ATOM 1374 C CA . THR B 1 83 ? -0.686 -3.104 11.844 1 90.44 83 THR B CA 1
ATOM 1375 C C . THR B 1 83 ? -0.671 -2.826 13.344 1 90.44 83 THR B C 1
ATOM 1377 O O . THR B 1 83 ? -0.733 -3.754 14.148 1 90.44 83 THR B O 1
ATOM 1380 N N . GLY B 1 84 ? -0.434 -1.565 13.656 1 91.94 84 GLY B N 1
ATOM 1381 C CA . GLY B 1 84 ? -0.308 -1.19 15.062 1 91.94 84 GLY B CA 1
ATOM 1382 C C . GLY B 1 84 ? 1.131 -1.158 15.539 1 91.94 84 GLY B C 1
ATOM 1383 O O . GLY B 1 84 ? 1.427 -0.583 16.594 1 91.94 84 GLY B O 1
ATOM 1384 N N . MET B 1 85 ? 1.945 -1.703 14.789 1 89.62 85 MET B N 1
ATOM 1385 C CA . MET B 1 85 ? 3.359 -1.734 15.156 1 89.62 85 MET B CA 1
ATOM 1386 C C . MET B 1 85 ? 4.051 -0.435 14.758 1 89.62 85 MET B C 1
ATOM 1388 O O . MET B 1 85 ? 4.117 -0.098 13.57 1 89.62 85 MET B O 1
ATOM 1392 N N . GLY B 1 86 ? 4.605 0.292 15.781 1 92.38 86 GLY B N 1
ATOM 1393 C CA . GLY B 1 86 ? 5.316 1.532 15.523 1 92.38 86 GLY B CA 1
ATOM 1394 C C . GLY B 1 86 ? 4.395 2.717 15.312 1 92.38 86 GLY B C 1
ATOM 1395 O O . GLY B 1 86 ? 4.797 3.727 14.727 1 92.38 86 GLY B O 1
ATOM 1396 N N . VAL B 1 87 ? 3.184 2.598 15.609 1 95.62 87 VAL B N 1
ATOM 1397 C CA . VAL B 1 87 ? 2.182 3.627 15.352 1 95.62 87 VAL B CA 1
ATOM 1398 C C . VAL B 1 87 ? 2.426 4.824 16.266 1 95.62 87 VAL B C 1
ATOM 1400 O O . VAL B 1 87 ? 2.268 5.977 15.844 1 95.62 87 VAL B O 1
ATOM 1403 N N . GLU B 1 88 ? 2.879 4.688 17.438 1 96.75 88 GLU B N 1
ATOM 1404 C CA . GLU B 1 88 ? 2.975 5.742 18.438 1 96.75 88 GLU B CA 1
ATOM 1405 C C . GLU B 1 88 ? 3.99 6.805 18.031 1 96.75 88 GLU B C 1
ATOM 1407 O O . GLU B 1 88 ? 3.68 7.996 18.016 1 96.75 88 GLU B O 1
ATOM 1412 N N . PRO B 1 89 ? 5.258 6.371 17.672 1 97.69 89 PRO B N 1
ATOM 1413 C CA . PRO B 1 89 ? 6.211 7.41 17.281 1 97.69 89 PRO B CA 1
ATOM 1414 C C . PRO B 1 89 ? 5.73 8.234 16.078 1 97.69 89 PRO B C 1
ATOM 1416 O O . PRO B 1 89 ? 5.961 9.445 16.031 1 97.69 89 PRO B O 1
ATOM 1419 N N . ILE B 1 90 ? 5.094 7.582 15.125 1 97.69 90 ILE B N 1
ATOM 1420 C CA . ILE B 1 90 ? 4.617 8.281 13.938 1 97.69 90 ILE B CA 1
ATOM 1421 C C . ILE B 1 90 ? 3.48 9.227 14.312 1 97.69 90 ILE B C 1
ATOM 1423 O O . ILE B 1 90 ? 3.48 10.398 13.922 1 97.69 90 ILE B O 1
ATOM 1427 N N . TYR B 1 91 ? 2.572 8.695 15.062 1 98.19 91 TYR B N 1
ATOM 1428 C CA . TYR B 1 91 ? 1.446 9.516 15.484 1 98.19 91 TYR B CA 1
ATOM 1429 C C . TYR B 1 91 ? 1.92 10.695 16.328 1 98.19 91 TYR B C 1
ATOM 1431 O O . TYR B 1 91 ? 1.42 11.812 16.172 1 98.19 91 TYR B O 1
ATOM 1439 N N . ASP B 1 92 ? 2.875 10.469 17.219 1 98.06 92 ASP B N 1
ATOM 1440 C CA . ASP B 1 92 ? 3.408 11.547 18.047 1 98.06 92 ASP B CA 1
ATOM 1441 C C . ASP B 1 92 ? 4.004 12.656 17.188 1 98.06 92 ASP B C 1
ATOM 1443 O O . ASP B 1 92 ? 3.832 13.844 17.484 1 98.06 92 ASP B O 1
ATOM 1447 N N . SER B 1 93 ? 4.629 12.273 16.188 1 97.69 93 SER B N 1
ATOM 1448 C CA . SER B 1 93 ? 5.195 13.258 15.266 1 97.69 93 SER B CA 1
ATOM 1449 C C . SER B 1 93 ? 4.098 14.07 14.578 1 97.69 93 SER B C 1
ATOM 1451 O O . SER B 1 93 ? 4.203 15.297 14.461 1 97.69 93 SER B O 1
ATOM 1453 N N . ILE B 1 94 ? 3.139 13.367 14.141 1 97.75 94 ILE B N 1
ATOM 1454 C CA . ILE B 1 94 ? 2.014 14.031 13.492 1 97.75 94 ILE B CA 1
ATOM 1455 C C . ILE B 1 94 ? 1.337 14.977 14.484 1 97.75 94 ILE B C 1
ATOM 1457 O O . ILE B 1 94 ? 1.069 16.141 14.156 1 97.75 94 ILE B O 1
ATOM 1461 N N . LYS B 1 95 ? 1.126 14.516 15.648 1 97 95 LYS B N 1
ATOM 1462 C CA . LYS B 1 95 ? 0.473 15.297 16.688 1 97 95 LYS B CA 1
ATOM 1463 C C . LYS B 1 95 ? 1.247 16.578 16.984 1 97 95 LYS B C 1
ATOM 1465 O O . LYS B 1 95 ? 0.653 17.641 17.141 1 97 95 LYS B O 1
ATOM 1470 N N . GLU B 1 96 ? 2.492 16.453 17.031 1 96 96 GLU B N 1
ATOM 1471 C CA . GLU B 1 96 ? 3.336 17.625 17.281 1 96 96 GLU B CA 1
ATOM 1472 C C . GLU B 1 96 ? 3.199 18.656 16.172 1 96 96 GLU B C 1
ATOM 1474 O O . GLU B 1 96 ? 3.279 19.859 16.422 1 96 96 GLU B O 1
ATOM 1479 N N . LEU B 1 97 ? 2.977 18.172 15.008 1 96 97 LEU B N 1
ATOM 1480 C CA . LEU B 1 97 ? 2.902 19.062 13.852 1 96 97 LEU B CA 1
ATOM 1481 C C . LEU B 1 97 ? 1.555 19.781 13.812 1 96 97 LEU B C 1
ATOM 1483 O O . LEU B 1 97 ? 1.463 20.906 13.328 1 96 97 LEU B O 1
ATOM 1487 N N . VAL B 1 98 ? 0.558 19.156 14.297 1 95.06 98 VAL B N 1
ATOM 1488 C CA . VAL B 1 98 ? -0.772 19.703 14.047 1 95.06 98 VAL B CA 1
ATOM 1489 C C . VAL B 1 98 ? -1.266 20.453 15.273 1 95.06 98 VAL B C 1
ATOM 1491 O O . VAL B 1 98 ? -2.328 21.078 15.242 1 95.06 98 VAL B O 1
ATOM 1494 N N . GLN B 1 99 ? -0.563 20.312 16.375 1 87.06 99 GLN B N 1
ATOM 1495 C CA . GLN B 1 99 ? -0.897 21.094 17.562 1 87.06 99 GLN B CA 1
ATOM 1496 C C . GLN B 1 99 ? -0.401 22.531 17.422 1 87.06 99 GLN B C 1
ATOM 1498 O O . GLN B 1 99 ? 0.661 22.781 16.859 1 87.06 99 GLN B O 1
#

Secondary structure (DSSP, 8-state):
--S-EEEEESS-HHHHHHHHHHHHHHHHHTT----EEEEEGGGHHHHHTT-SEEEESSPPPHHHHHHHHHTT-EEEESHHHHH-TTHHHHHHHHHHHH-/--S-EEEEESS-HHHHHHHHHHHHHHHHHTT----EEEEEGGGHHHHHTT-SEEEESSPPPHHHHHHHHHTT-EEEESHHHHH-TTHHHHHHHHHHHH-

Organism: Enterococcus faecium (strain ATCC BAA-472 / TX0016 / DO) (NCBI:txid333849)

Sequence (198 aa):
MKNRLIVACGSGVATSQTIASKIQSMLEDDGIAFPVEAVDYKSIQNELLTAGIYVYVAQPDEEVLEQAKDLGIEVFPGIPFLTGMGVEPIYDSIKELVQMKNRLIVACGSGVATSQTIASKIQSMLEDDGIAFPVEAVDYKSIQNELLTAGIYVYVAQPDEEVLEQAKDLGIEVFPGIPFLTGMGVEPIYDSIKELVQ

Solvent-accessible surface area (backbone atoms only — not comparable to full-atom values): 10422 Å² total; per-residue (Å²): 126,53,73,25,35,38,18,34,21,43,32,30,63,60,45,20,36,53,38,25,48,50,53,41,50,54,34,48,76,70,69,45,89,69,54,58,39,54,44,55,40,91,47,40,77,65,50,52,76,60,31,26,31,40,30,28,64,43,47,65,40,68,70,56,52,51,50,32,54,76,70,66,31,47,74,44,80,32,54,25,63,74,73,58,62,70,29,61,68,56,48,50,52,50,50,62,67,75,101,127,52,73,24,34,37,18,34,21,45,32,31,61,61,46,19,36,54,37,23,48,51,52,42,49,55,33,48,77,70,69,45,90,68,55,56,38,54,43,55,40,92,47,39,78,65,51,52,75,59,31,25,33,40,32,29,65,42,47,65,42,68,69,57,52,51,52,32,54,75,70,68,31,47,74,43,79,32,55,25,64,73,74,59,62,69,31,61,69,55,50,51,52,50,50,62,67,74,99

Radius of gyration: 17.57 Å; Cα contacts (8 Å, |Δi|>4): 359; chains: 2; bounding box: 28×52×40 Å

InterPro domains:
  IPR003501 Phosphotransferase system, EIIB component, type 2/3 [PF02302] (5-91)
  IPR013011 Phosphotransferase system, EIIB component, type 2 [PS51099] (3-99)
  IPR036095 PTS system IIB component-like superfamily [SSF52794] (4-96)